Protein AF-A0A258BUE3-F1 (afdb_monomer)

Structure (mmCIF, N/CA/C/O backbone):
data_AF-A0A258BUE3-F1
#
_entry.id   AF-A0A258BUE3-F1
#
loop_
_atom_site.group_PDB
_atom_site.id
_atom_site.type_symbol
_atom_site.label_atom_id
_atom_site.label_alt_id
_atom_site.label_comp_id
_atom_site.label_asym_id
_atom_site.label_entity_id
_atom_site.label_seq_id
_atom_site.pdbx_PDB_ins_code
_atom_site.Cartn_x
_atom_site.Cartn_y
_atom_site.Cartn_z
_atom_site.occupancy
_atom_site.B_iso_or_equiv
_atom_site.auth_seq_id
_atom_site.auth_comp_id
_atom_site.auth_asym_id
_atom_site.auth_atom_id
_atom_site.pdbx_PDB_model_num
ATOM 1 N N . MET A 1 1 ? 3.509 0.695 -6.275 1.00 80.75 1 MET A N 1
ATOM 2 C CA . MET A 1 1 ? 4.838 0.348 -5.742 1.00 80.75 1 MET A CA 1
ATOM 3 C C . MET A 1 1 ? 5.543 -0.551 -6.731 1.00 80.75 1 MET A C 1
ATOM 5 O O . MET A 1 1 ? 4.837 -1.289 -7.417 1.00 80.75 1 MET A O 1
ATOM 9 N N . ASP A 1 2 ? 6.870 -0.446 -6.827 1.00 87.69 2 ASP A N 1
ATOM 10 C CA . ASP A 1 2 ? 7.706 -1.137 -7.820 1.00 87.69 2 ASP A CA 1
ATOM 11 C C . ASP A 1 2 ? 7.135 -1.019 -9.246 1.00 87.69 2 ASP A C 1
ATOM 13 O O . ASP A 1 2 ? 7.074 -1.985 -10.007 1.00 87.69 2 ASP A O 1
ATOM 17 N N . ILE A 1 3 ? 6.679 0.184 -9.616 1.00 87.69 3 ILE A N 1
ATOM 18 C CA . ILE A 1 3 ? 6.043 0.428 -10.923 1.00 87.69 3 ILE A CA 1
ATOM 19 C C . ILE A 1 3 ? 7.092 0.333 -12.034 1.00 87.69 3 ILE A C 1
ATOM 21 O O . ILE A 1 3 ? 6.846 -0.228 -13.101 1.00 87.69 3 ILE A O 1
ATOM 25 N N . ALA A 1 4 ? 8.284 0.864 -11.766 1.00 86.38 4 ALA A N 1
ATOM 26 C CA . ALA A 1 4 ? 9.448 0.745 -12.626 1.00 86.38 4 ALA A CA 1
ATOM 27 C C . ALA A 1 4 ? 10.544 -0.036 -11.891 1.00 86.38 4 ALA A C 1
ATOM 29 O O . ALA A 1 4 ? 11.157 0.483 -10.965 1.00 86.38 4 ALA A O 1
ATOM 30 N N . HIS A 1 5 ? 10.858 -1.251 -12.356 1.00 84.06 5 HIS A N 1
ATOM 31 C CA . HIS A 1 5 ? 11.845 -2.138 -11.715 1.00 84.06 5 HIS A CA 1
ATOM 32 C C . HIS A 1 5 ? 13.268 -1.545 -11.587 1.00 84.06 5 HIS A C 1
ATOM 34 O O . HIS A 1 5 ? 14.098 -2.082 -10.870 1.00 84.06 5 HIS A O 1
ATOM 40 N N . LYS A 1 6 ? 13.601 -0.466 -12.302 1.00 84.25 6 LYS A N 1
ATOM 41 C CA . LYS A 1 6 ? 14.877 0.255 -12.144 1.00 84.25 6 LYS A CA 1
ATOM 42 C C . LYS A 1 6 ? 14.695 1.773 -12.054 1.00 84.25 6 LYS A C 1
ATOM 44 O O . LYS A 1 6 ? 15.669 2.500 -12.205 1.00 84.25 6 LYS A O 1
ATOM 49 N N . GLY A 1 7 ? 13.459 2.266 -11.937 1.00 81.75 7 GLY A N 1
ATOM 50 C CA . GLY A 1 7 ? 13.161 3.706 -11.965 1.00 81.75 7 GLY A CA 1
ATOM 51 C C . GLY A 1 7 ? 13.544 4.443 -13.264 1.00 81.75 7 GLY A C 1
ATOM 52 O O . GLY A 1 7 ? 13.536 5.677 -13.313 1.00 81.75 7 GLY A O 1
ATOM 53 N N . THR A 1 8 ? 13.919 3.725 -14.328 1.00 88.81 8 THR A N 1
ATOM 54 C CA . THR A 1 8 ? 14.433 4.365 -15.550 1.00 88.81 8 THR A CA 1
ATOM 55 C C . THR A 1 8 ? 13.335 5.123 -16.291 1.00 88.81 8 THR A C 1
ATOM 57 O O . THR A 1 8 ? 12.173 4.711 -16.281 1.00 88.81 8 THR A O 1
ATOM 60 N N . LEU A 1 9 ? 13.710 6.192 -17.004 1.00 92.12 9 LEU A N 1
ATOM 61 C CA . LEU A 1 9 ? 12.781 6.946 -17.857 1.00 92.12 9 LEU A CA 1
ATOM 62 C C . LEU A 1 9 ? 12.044 6.034 -18.839 1.00 92.12 9 LEU A C 1
ATOM 64 O O . LEU A 1 9 ? 10.827 6.106 -18.930 1.00 92.12 9 LEU A O 1
ATOM 68 N N . LEU A 1 10 ? 12.758 5.106 -19.485 1.00 94.12 10 LEU A N 1
ATOM 69 C CA . LEU A 1 10 ? 12.166 4.157 -20.430 1.00 94.12 10 LEU A CA 1
ATOM 70 C C . LEU A 1 10 ? 11.022 3.340 -19.805 1.00 94.12 10 LEU A C 1
ATOM 72 O O . LEU A 1 10 ? 10.005 3.105 -20.452 1.00 94.12 10 LEU A O 1
ATOM 76 N N . GLN A 1 11 ? 11.174 2.901 -18.552 1.00 93.44 11 GLN A N 1
ATOM 77 C CA . GLN A 1 11 ? 10.143 2.123 -17.859 1.00 93.44 11 GLN A CA 1
ATOM 78 C C . GLN A 1 11 ? 8.939 2.987 -17.481 1.00 93.44 11 GLN A C 1
ATOM 80 O O . GLN A 1 11 ? 7.800 2.584 -17.710 1.00 93.44 11 GLN A O 1
ATOM 85 N N . TYR A 1 12 ? 9.183 4.184 -16.948 1.00 94.81 12 TYR A N 1
ATOM 86 C CA . TYR A 1 12 ? 8.119 5.126 -16.616 1.00 94.81 12 TYR A CA 1
ATOM 87 C C . TYR A 1 12 ? 7.336 5.573 -17.862 1.00 94.81 12 TYR A C 1
ATOM 89 O O . TYR A 1 12 ? 6.103 5.589 -17.856 1.00 94.81 12 TYR A O 1
ATOM 97 N N . GLU A 1 13 ? 8.028 5.863 -18.964 1.00 96.19 13 GLU A N 1
ATOM 98 C CA . GLU A 1 13 ? 7.419 6.183 -20.259 1.00 96.19 13 GLU A CA 1
ATOM 99 C C . GLU A 1 13 ? 6.594 5.013 -20.804 1.00 96.19 13 GLU A C 1
ATOM 101 O O . GLU A 1 13 ? 5.482 5.230 -21.282 1.00 96.19 13 GLU A O 1
ATOM 106 N N . ALA A 1 14 ? 7.082 3.775 -20.673 1.00 95.50 14 ALA A N 1
ATOM 107 C CA . ALA A 1 14 ? 6.349 2.584 -21.099 1.00 95.50 14 ALA A CA 1
ATOM 108 C C . ALA A 1 14 ? 5.066 2.341 -20.282 1.00 95.50 14 ALA A C 1
ATOM 110 O O . ALA A 1 14 ? 4.051 1.933 -20.847 1.00 95.50 14 ALA A O 1
ATOM 111 N N . ALA A 1 15 ? 5.082 2.620 -18.974 1.00 94.50 15 ALA A N 1
ATOM 112 C CA . ALA A 1 15 ? 3.906 2.487 -18.108 1.00 94.50 15 ALA A CA 1
ATOM 113 C C . ALA A 1 15 ? 2.880 3.619 -18.313 1.00 94.50 15 ALA A C 1
ATOM 115 O O . ALA A 1 15 ? 1.678 3.424 -18.123 1.00 94.50 15 ALA A O 1
ATOM 116 N N . THR A 1 16 ? 3.343 4.800 -18.731 1.00 96.44 16 THR A N 1
ATOM 117 C CA . THR A 1 16 ? 2.534 6.021 -18.850 1.00 96.44 16 THR A CA 1
ATOM 118 C C . THR A 1 16 ? 1.232 5.867 -19.643 1.00 96.44 16 THR A C 1
ATOM 120 O O . THR A 1 16 ? 0.196 6.233 -19.088 1.00 96.44 16 THR A O 1
ATOM 123 N N . PRO A 1 17 ? 1.201 5.328 -20.879 1.00 97.00 17 PRO A N 1
ATOM 124 C CA . PRO A 1 17 ? -0.051 5.233 -21.635 1.00 97.00 17 PRO A CA 1
ATOM 125 C C . PRO A 1 17 ? -1.095 4.344 -20.948 1.00 97.00 17 PRO A C 1
ATOM 127 O O . PRO A 1 17 ? -2.287 4.628 -21.031 1.00 97.00 17 PRO A O 1
ATOM 130 N N . VAL A 1 18 ? -0.658 3.295 -20.242 1.00 95.56 18 VAL A N 1
ATOM 131 C CA . VAL A 1 18 ? -1.553 2.390 -19.507 1.00 95.56 18 VAL A CA 1
ATOM 132 C C . VAL A 1 18 ? -2.138 3.097 -18.286 1.00 95.56 18 VAL A C 1
ATOM 134 O O . VAL A 1 18 ? -3.348 3.062 -18.074 1.00 95.56 18 VAL A O 1
ATOM 137 N N . LEU A 1 19 ? -1.298 3.781 -17.506 1.00 96.88 19 LEU A N 1
ATOM 138 C CA . LEU A 1 19 ? -1.723 4.450 -16.273 1.00 96.88 19 LEU A CA 1
ATOM 139 C C . LEU A 1 19 ? -2.554 5.713 -16.548 1.00 96.88 19 LEU A C 1
ATOM 141 O O . LEU A 1 19 ? -3.535 5.966 -15.852 1.00 96.88 19 LEU A O 1
ATOM 145 N N . GLN A 1 20 ? -2.246 6.465 -17.609 1.00 96.50 20 GLN A N 1
ATOM 146 C CA . GLN A 1 20 ? -3.056 7.616 -18.025 1.00 96.50 20 GLN A CA 1
ATOM 147 C C . GLN A 1 20 ? -4.454 7.212 -18.512 1.00 96.50 20 GLN A C 1
ATOM 149 O O . GLN A 1 20 ? -5.400 7.984 -18.335 1.00 96.50 20 GLN A O 1
ATOM 154 N N . ALA A 1 21 ? -4.607 6.008 -19.072 1.00 97.00 21 ALA A N 1
ATOM 155 C CA . ALA A 1 21 ? -5.891 5.497 -19.549 1.00 97.00 21 ALA A CA 1
ATOM 156 C C . ALA A 1 21 ? -6.872 5.122 -18.420 1.00 97.00 21 ALA A C 1
ATOM 158 O O . ALA A 1 21 ? -8.057 4.919 -18.689 1.00 97.00 21 ALA A O 1
ATOM 159 N N . LEU A 1 22 ? -6.415 5.036 -17.165 1.00 96.25 22 LEU A N 1
ATOM 160 C CA . LEU A 1 22 ? -7.283 4.742 -16.023 1.00 96.25 22 LEU A CA 1
ATOM 161 C C . LEU A 1 22 ? -8.318 5.856 -15.831 1.00 96.25 22 LEU A C 1
ATOM 163 O O . LEU A 1 22 ? -7.969 7.031 -15.810 1.00 96.25 22 LEU A O 1
ATOM 167 N N . MET A 1 23 ? -9.595 5.508 -15.666 1.00 95.81 23 MET A N 1
ATOM 168 C CA . MET A 1 23 ? -10.643 6.515 -15.434 1.00 95.81 23 MET A CA 1
ATOM 169 C C . MET A 1 23 ? -10.558 7.131 -14.035 1.00 95.81 23 MET A C 1
ATOM 171 O O . MET A 1 23 ? -10.849 8.310 -13.860 1.00 95.81 23 MET A O 1
ATOM 175 N N . LEU A 1 24 ? -10.168 6.324 -13.047 1.00 95.75 24 LEU A N 1
ATOM 176 C CA . LEU A 1 24 ? -9.998 6.751 -11.663 1.00 95.75 24 LEU A CA 1
ATOM 177 C C . LEU A 1 24 ? -8.563 7.239 -11.420 1.00 95.75 24 LEU A C 1
ATOM 179 O O . LEU A 1 24 ? -7.654 6.826 -12.150 1.00 95.75 24 LEU A O 1
ATOM 183 N N . PRO A 1 25 ? -8.344 8.091 -10.401 1.00 96.12 25 PRO A N 1
ATOM 184 C CA . PRO A 1 25 ? -7.000 8.430 -9.969 1.00 96.12 25 PRO A CA 1
ATOM 185 C C . PRO A 1 25 ? -6.207 7.175 -9.587 1.00 96.12 25 PRO A C 1
ATOM 187 O O . PRO A 1 25 ? -6.719 6.249 -8.956 1.00 96.12 25 PRO A O 1
ATOM 190 N N . PHE A 1 26 ? -4.938 7.164 -9.965 1.00 96.88 26 PHE A N 1
ATOM 191 C CA . PHE A 1 26 ? -3.957 6.176 -9.562 1.00 96.88 26 PHE A CA 1
ATOM 192 C C . PHE A 1 26 ? -3.129 6.752 -8.414 1.00 96.88 26 PHE A C 1
ATOM 194 O O . PHE A 1 26 ? -2.522 7.807 -8.571 1.00 96.88 26 PHE A O 1
ATOM 201 N N . TYR A 1 27 ? -3.086 6.067 -7.273 1.00 96.88 27 TYR A N 1
ATOM 202 C CA . TYR A 1 27 ? -2.384 6.523 -6.070 1.00 96.88 27 TYR A CA 1
ATOM 203 C C . TYR A 1 27 ? -1.076 5.735 -5.886 1.00 96.88 27 TYR A C 1
ATOM 205 O O . TYR A 1 27 ? -1.075 4.675 -5.251 1.00 96.88 27 TYR A O 1
ATOM 213 N N . PRO A 1 28 ? 0.047 6.178 -6.485 1.00 96.19 28 PRO A N 1
ATOM 214 C CA . PRO A 1 28 ? 1.301 5.452 -6.406 1.00 96.19 28 PRO A CA 1
ATOM 215 C C . PRO A 1 28 ? 2.028 5.724 -5.085 1.00 96.19 28 PRO A C 1
ATOM 217 O 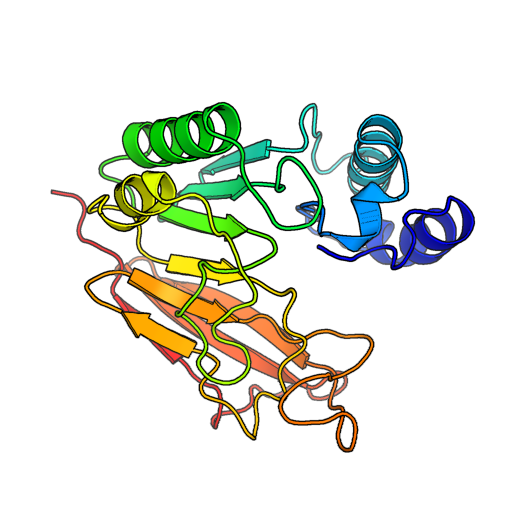O . PRO A 1 28 ? 2.078 6.851 -4.598 1.00 96.19 28 PRO A O 1
ATOM 220 N N . ILE A 1 29 ? 2.689 4.695 -4.564 1.00 95.50 29 ILE A N 1
ATOM 221 C CA . ILE A 1 29 ? 3.825 4.838 -3.647 1.00 95.50 29 ILE A CA 1
ATOM 222 C C . ILE A 1 29 ? 5.065 4.243 -4.311 1.00 95.50 29 ILE A C 1
ATOM 224 O O . ILE A 1 29 ? 4.933 3.345 -5.156 1.00 95.50 29 ILE A O 1
ATOM 228 N N . MET A 1 30 ? 6.241 4.716 -3.909 1.00 94.56 30 MET A N 1
ATOM 229 C CA . MET A 1 30 ? 7.519 4.133 -4.305 1.00 94.56 30 MET A CA 1
ATOM 230 C C . MET A 1 30 ? 7.726 2.802 -3.583 1.00 94.56 30 MET A C 1
ATOM 232 O O . MET A 1 30 ? 7.404 2.664 -2.401 1.00 94.56 30 MET A O 1
ATOM 236 N N . GLY A 1 31 ? 8.277 1.835 -4.299 1.00 92.62 31 GLY A N 1
ATOM 237 C CA . GLY A 1 31 ? 8.923 0.661 -3.746 1.00 92.62 31 GLY A CA 1
ATOM 238 C C . GLY A 1 31 ? 10.442 0.771 -3.800 1.00 92.62 31 GLY A C 1
ATOM 239 O O . GLY A 1 31 ? 11.004 1.816 -4.137 1.00 92.62 31 GLY A O 1
ATOM 240 N N . ASN A 1 32 ? 11.129 -0.303 -3.411 1.00 89.81 32 ASN A N 1
ATOM 241 C CA . ASN A 1 32 ? 12.586 -0.284 -3.289 1.00 89.81 32 ASN A CA 1
ATOM 242 C C . ASN A 1 32 ? 13.294 -0.104 -4.634 1.00 89.81 32 ASN A C 1
ATOM 244 O O . ASN A 1 32 ? 14.425 0.381 -4.655 1.00 89.81 32 ASN A O 1
ATOM 248 N N . GLU A 1 33 ? 12.666 -0.513 -5.734 1.00 86.56 33 GLU A N 1
ATOM 249 C CA . GLU A 1 33 ? 13.278 -0.461 -7.062 1.00 86.56 33 GLU A CA 1
ATOM 250 C C . GLU A 1 33 ? 13.349 0.962 -7.634 1.00 86.56 33 GLU A C 1
ATOM 252 O O . GLU A 1 33 ? 14.228 1.273 -8.447 1.00 86.56 33 GLU A O 1
ATOM 257 N N . GLU A 1 34 ? 12.467 1.852 -7.175 1.00 84.75 34 GLU A N 1
ATOM 258 C CA . GLU A 1 34 ? 12.422 3.248 -7.608 1.00 84.75 34 GLU A CA 1
ATOM 259 C C . GLU A 1 34 ? 13.495 4.134 -6.937 1.00 84.75 34 GLU A C 1
ATOM 261 O O . GLU A 1 34 ? 13.770 5.220 -7.440 1.00 84.75 34 GLU A O 1
ATOM 266 N N . PHE A 1 35 ? 14.179 3.656 -5.884 1.00 84.19 35 PHE A N 1
ATOM 267 C CA . PHE A 1 35 ? 15.311 4.354 -5.233 1.00 84.19 35 PHE A CA 1
ATOM 268 C C . PHE A 1 35 ? 16.633 4.269 -5.998 1.00 84.19 35 PHE A C 1
ATOM 270 O O . PHE A 1 35 ? 17.619 4.889 -5.602 1.00 84.19 35 PHE A O 1
ATOM 277 N N . ASN A 1 36 ? 16.675 3.518 -7.099 1.00 80.06 36 ASN A N 1
ATOM 278 C CA . ASN A 1 36 ? 17.809 3.570 -8.023 1.00 80.06 36 ASN A CA 1
ATOM 279 C C . ASN A 1 36 ? 17.899 4.929 -8.748 1.00 80.06 36 ASN A C 1
ATOM 281 O O . ASN A 1 36 ? 18.883 5.199 -9.435 1.00 80.06 36 ASN A O 1
ATOM 285 N N . GLU A 1 37 ? 16.863 5.760 -8.618 1.00 87.00 37 GLU A N 1
ATOM 286 C CA . GLU A 1 37 ? 16.687 7.051 -9.274 1.00 87.00 37 GLU A CA 1
ATOM 287 C C . GLU A 1 37 ? 16.107 8.074 -8.276 1.00 87.00 37 GLU A C 1
ATOM 289 O O . GLU A 1 37 ? 16.174 7.869 -7.064 1.00 87.00 37 GLU A O 1
ATOM 294 N N . THR A 1 38 ? 15.592 9.213 -8.757 1.00 89.56 38 THR A N 1
ATOM 295 C CA . THR A 1 38 ? 15.210 10.339 -7.890 1.00 89.56 38 THR A CA 1
ATOM 296 C C . THR A 1 38 ? 13.720 10.379 -7.541 1.00 89.56 38 THR A C 1
ATOM 298 O O . THR A 1 38 ? 12.860 9.975 -8.331 1.00 89.56 38 THR A O 1
ATOM 301 N N . GLU A 1 39 ? 13.410 10.929 -6.365 1.00 91.50 39 GLU A N 1
ATOM 302 C CA . GLU A 1 39 ? 12.038 11.183 -5.912 1.00 91.50 39 GLU A CA 1
ATOM 303 C C . GLU A 1 39 ? 11.309 12.162 -6.845 1.00 91.50 39 GLU A C 1
ATOM 305 O O . GLU A 1 39 ? 10.145 11.947 -7.181 1.00 91.50 39 GLU A O 1
ATOM 310 N N . GLU A 1 40 ? 11.999 13.192 -7.341 1.00 94.06 40 GLU A N 1
ATOM 311 C CA . GLU A 1 40 ? 11.413 14.185 -8.246 1.00 94.06 40 GLU A CA 1
ATOM 312 C C . GLU A 1 40 ? 10.904 13.536 -9.533 1.00 94.06 40 GLU A C 1
ATOM 314 O O . GLU A 1 40 ? 9.824 13.880 -10.010 1.00 94.06 40 GLU A O 1
ATOM 319 N N . ARG A 1 41 ? 11.639 12.552 -10.070 1.00 94.19 41 ARG A N 1
ATOM 320 C CA . ARG A 1 41 ? 11.202 11.806 -11.254 1.00 94.19 41 ARG A CA 1
ATOM 321 C C . ARG A 1 41 ? 9.948 10.996 -10.955 1.00 94.19 41 ARG A C 1
ATOM 323 O O . ARG A 1 41 ? 9.018 10.993 -11.757 1.00 94.19 41 ARG A O 1
ATOM 330 N N . PHE A 1 42 ? 9.918 10.302 -9.820 1.00 95.19 42 PHE A N 1
ATOM 331 C CA . PHE A 1 42 ? 8.729 9.561 -9.411 1.00 95.19 42 PHE A CA 1
ATOM 332 C C . PHE A 1 42 ? 7.507 10.488 -9.328 1.00 95.19 42 PHE A C 1
ATOM 334 O O . PHE A 1 42 ? 6.464 10.165 -9.896 1.00 95.19 42 PHE A O 1
ATOM 341 N N . LEU A 1 43 ? 7.646 11.661 -8.700 1.00 96.44 43 LEU A N 1
ATOM 342 C CA . LEU A 1 43 ? 6.560 12.636 -8.572 1.00 96.44 43 LEU A CA 1
ATOM 343 C C . LEU A 1 43 ? 6.138 13.238 -9.915 1.00 96.44 43 LEU A C 1
ATOM 345 O O . LEU A 1 43 ? 4.941 13.402 -10.153 1.00 96.44 43 LEU A O 1
ATOM 349 N N . GLU A 1 44 ? 7.079 13.520 -10.817 1.00 96.94 44 GLU A N 1
ATOM 350 C CA . GLU A 1 44 ? 6.772 13.979 -12.176 1.00 96.94 44 GLU A CA 1
ATOM 351 C C . GLU A 1 44 ? 5.850 12.983 -12.895 1.00 96.94 44 GLU A C 1
ATOM 353 O O . GLU A 1 44 ? 4.786 13.356 -13.399 1.00 96.94 44 GLU A O 1
ATOM 358 N N . PHE A 1 45 ? 6.208 11.696 -12.889 1.00 97.38 45 PHE A N 1
ATOM 359 C CA . PHE A 1 45 ? 5.399 10.663 -13.535 1.00 97.38 45 PHE A CA 1
ATOM 360 C C . PHE A 1 45 ? 4.094 10.379 -12.791 1.00 97.38 45 PHE A C 1
ATOM 362 O O . PHE A 1 45 ? 3.059 10.238 -13.442 1.00 97.38 45 PHE A O 1
ATOM 369 N N . ALA A 1 46 ? 4.099 10.371 -11.455 1.00 97.06 46 ALA A N 1
ATOM 370 C CA . ALA A 1 46 ? 2.888 10.218 -10.650 1.00 97.06 46 ALA A CA 1
ATOM 371 C C . ALA A 1 46 ? 1.834 11.281 -11.001 1.00 97.06 46 ALA A C 1
ATOM 373 O O . ALA A 1 46 ? 0.666 10.944 -11.213 1.00 97.06 46 ALA A O 1
ATOM 374 N N . ASN A 1 47 ? 2.253 12.542 -11.136 1.00 98.12 47 ASN A N 1
ATOM 375 C CA . ASN A 1 47 ? 1.385 13.638 -11.566 1.00 98.12 47 ASN A CA 1
ATOM 376 C C . ASN A 1 47 ? 0.969 13.504 -13.034 1.00 98.12 47 ASN A C 1
ATOM 378 O O . ASN A 1 47 ? -0.199 13.700 -13.362 1.00 98.12 47 ASN A O 1
ATOM 382 N N . ARG A 1 48 ? 1.884 13.100 -13.922 1.00 97.81 48 ARG A N 1
ATOM 383 C CA . ARG A 1 48 ? 1.577 12.885 -15.344 1.00 97.81 48 ARG A CA 1
ATOM 384 C C . ARG A 1 48 ? 0.517 11.802 -15.563 1.00 97.81 48 ARG A C 1
ATOM 386 O O . ARG A 1 48 ? -0.361 11.963 -16.410 1.00 97.81 48 ARG A O 1
ATOM 393 N N . TRP A 1 49 ? 0.569 10.700 -14.819 1.00 97.75 49 TRP A N 1
ATOM 394 C CA . TRP A 1 49 ? -0.436 9.629 -14.893 1.00 97.75 49 TRP A CA 1
ATOM 395 C C . TRP A 1 49 ? -1.822 10.075 -14.424 1.00 97.75 49 TRP A C 1
ATOM 397 O O . TRP A 1 49 ? -2.844 9.555 -14.881 1.00 97.75 49 TRP A O 1
ATOM 407 N N . ASN A 1 50 ? -1.840 11.065 -13.537 1.00 98.12 50 ASN A N 1
ATOM 408 C CA . ASN A 1 50 ? -3.026 11.578 -12.871 1.00 98.12 50 ASN A CA 1
ATOM 409 C C . ASN A 1 50 ? -3.474 12.947 -13.376 1.00 98.12 50 ASN A C 1
ATOM 411 O O . ASN A 1 50 ? -4.280 13.598 -12.713 1.00 98.12 50 ASN A O 1
ATOM 415 N N . GLU A 1 51 ? -3.006 13.378 -14.548 1.00 97.31 51 GLU A N 1
ATOM 416 C CA . GLU A 1 51 ? -3.377 14.667 -15.123 1.00 97.31 51 GLU A CA 1
ATOM 417 C C . GLU A 1 51 ? -4.909 14.837 -15.163 1.00 97.31 51 GLU A C 1
ATOM 419 O O . GLU A 1 51 ? -5.636 14.013 -15.723 1.00 97.31 51 GLU A O 1
ATOM 424 N N . GLY A 1 52 ? -5.401 15.892 -14.505 1.00 95.81 52 GLY A N 1
ATOM 425 C CA . GLY A 1 52 ? -6.833 16.188 -14.371 1.00 95.81 52 GLY A CA 1
ATOM 426 C C . GLY A 1 52 ? -7.608 15.324 -13.362 1.00 95.81 52 GLY A C 1
ATOM 427 O O . GLY A 1 52 ? -8.821 15.493 -13.257 1.0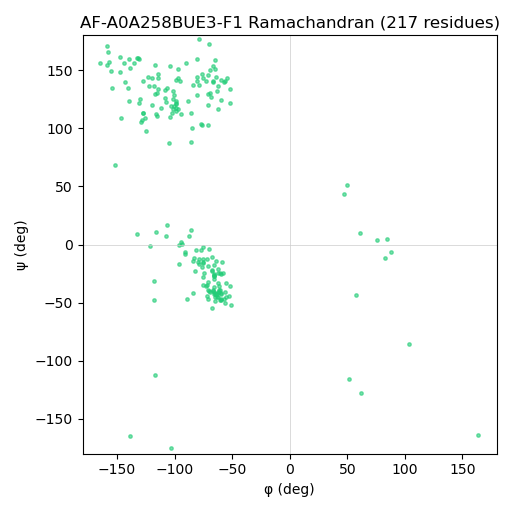0 95.81 52 GLY A O 1
ATOM 428 N N . LYS A 1 53 ? -6.943 14.422 -12.627 1.00 96.31 53 LYS A N 1
ATOM 429 C CA . LYS A 1 53 ? -7.554 13.473 -11.672 1.00 96.31 53 LYS A CA 1
ATOM 430 C C . LYS A 1 53 ? -7.065 13.683 -10.237 1.00 96.31 53 LYS A C 1
ATOM 432 O O . LYS A 1 53 ? -7.883 13.731 -9.324 1.00 96.31 53 LYS A O 1
ATOM 437 N N . ALA A 1 54 ? -5.752 13.798 -10.040 1.00 96.50 54 ALA A N 1
ATOM 438 C CA . ALA A 1 54 ? -5.116 14.012 -8.738 1.00 96.50 54 ALA A CA 1
ATOM 439 C C . ALA A 1 54 ? -3.730 14.658 -8.899 1.00 96.50 54 ALA A C 1
ATOM 441 O O . ALA A 1 54 ? -3.096 14.518 -9.944 1.00 96.50 54 ALA A O 1
ATOM 442 N N . THR A 1 55 ? -3.258 15.321 -7.843 1.00 97.12 55 THR A N 1
ATOM 443 C CA . THR A 1 55 ? -1.930 15.948 -7.780 1.00 97.12 55 THR A CA 1
ATOM 444 C C . THR A 1 55 ? -1.195 15.463 -6.535 1.00 97.12 55 THR A C 1
ATOM 446 O O . THR A 1 55 ? -1.804 15.319 -5.474 1.00 97.12 55 THR A O 1
ATOM 449 N N . PHE A 1 56 ? 0.108 15.221 -6.666 1.00 97.25 56 PHE A N 1
ATOM 450 C CA . PHE A 1 56 ? 0.980 14.719 -5.610 1.00 97.25 56 PHE A CA 1
ATOM 451 C C . PHE A 1 56 ? 2.206 15.618 -5.461 1.00 97.25 56 PHE A C 1
ATOM 453 O O . PHE A 1 56 ? 3.075 15.635 -6.331 1.00 97.25 56 PHE A O 1
ATOM 460 N N . ASP A 1 57 ? 2.304 16.303 -4.326 1.00 96.00 57 ASP A N 1
ATOM 461 C CA . ASP A 1 57 ? 3.447 17.170 -4.000 1.00 96.00 57 ASP A CA 1
ATOM 462 C C . ASP A 1 57 ? 4.503 16.457 -3.132 1.00 96.00 57 ASP A C 1
ATOM 464 O O . ASP A 1 57 ? 5.512 17.043 -2.752 1.00 96.00 57 ASP A O 1
ATOM 468 N N . SER A 1 58 ? 4.257 15.193 -2.778 1.00 96.44 58 SER A N 1
ATOM 469 C CA . SER A 1 58 ? 5.084 14.394 -1.870 1.00 96.44 58 SER A CA 1
ATOM 470 C C . SER A 1 58 ? 4.904 12.903 -2.152 1.00 96.44 58 SER A C 1
ATOM 472 O O . SER A 1 58 ? 3.809 12.462 -2.511 1.00 96.44 58 SER A O 1
ATOM 474 N N . ARG A 1 59 ? 5.950 12.094 -1.920 1.00 94.75 59 ARG A N 1
ATOM 475 C CA . ARG A 1 59 ? 5.875 10.616 -1.973 1.00 94.75 59 ARG A CA 1
ATOM 476 C C . ARG A 1 59 ? 5.077 9.998 -0.816 1.00 94.75 59 ARG A C 1
ATOM 478 O O . ARG A 1 59 ? 4.915 8.776 -0.748 1.00 94.75 59 ARG A O 1
ATOM 485 N N . ARG A 1 60 ? 4.623 10.839 0.112 1.00 97.81 60 ARG A N 1
ATOM 486 C CA . ARG A 1 60 ? 3.823 10.506 1.291 1.00 97.81 60 ARG A CA 1
ATOM 487 C C . ARG A 1 60 ? 2.615 11.419 1.370 1.00 97.81 60 ARG A C 1
ATOM 489 O O . ARG A 1 60 ? 2.776 12.639 1.355 1.00 97.81 60 ARG A O 1
ATOM 496 N N . TYR A 1 61 ? 1.425 10.842 1.454 1.00 98.38 61 TYR A N 1
ATOM 497 C CA . TYR A 1 61 ? 0.180 11.604 1.444 1.00 98.38 61 TYR A CA 1
ATOM 498 C C . TYR A 1 61 ? -0.970 10.812 2.070 1.00 98.38 61 TYR A C 1
ATOM 500 O O . TYR A 1 61 ? -0.883 9.603 2.286 1.00 98.38 61 TYR A O 1
ATOM 508 N N . VAL A 1 62 ? -2.057 11.518 2.370 1.00 98.38 62 VAL A N 1
ATOM 509 C CA . VAL A 1 62 ? -3.250 10.977 3.027 1.00 98.38 62 VAL A CA 1
ATOM 510 C C . VAL A 1 62 ? -4.474 11.229 2.149 1.00 98.38 62 VAL A C 1
ATOM 512 O O . VAL A 1 62 ? -4.559 12.261 1.483 1.00 98.38 62 VAL A O 1
ATOM 515 N N . GLN A 1 63 ? -5.413 10.286 2.131 1.00 97.25 63 GLN A N 1
ATOM 516 C CA . GLN A 1 63 ? -6.715 10.425 1.479 1.00 97.25 63 GLN A CA 1
ATOM 517 C C . GLN A 1 63 ? -7.820 10.003 2.449 1.00 97.25 63 GLN A C 1
ATOM 519 O O . GLN A 1 63 ? -7.833 8.865 2.912 1.00 97.25 63 GLN A O 1
ATOM 524 N N . ASP A 1 64 ? -8.759 10.901 2.735 1.00 95.56 64 ASP A N 1
ATOM 525 C CA . ASP A 1 64 ? -9.979 10.561 3.470 1.00 95.56 64 ASP A CA 1
ATOM 526 C C . ASP A 1 64 ? -11.022 10.037 2.478 1.00 95.56 64 ASP A C 1
ATOM 528 O O . ASP A 1 64 ? -11.482 10.779 1.609 1.00 95.56 64 ASP A O 1
ATOM 532 N N . GLN A 1 65 ? -11.361 8.752 2.579 1.00 91.94 65 GLN A N 1
ATOM 533 C CA . GLN A 1 65 ? -12.321 8.096 1.686 1.00 91.94 65 GLN A CA 1
ATOM 534 C C . GLN A 1 65 ? -13.742 8.081 2.266 1.00 91.94 65 GLN A C 1
ATOM 536 O O . GLN A 1 65 ? -14.645 7.523 1.646 1.00 91.94 65 GLN A O 1
ATOM 541 N N . GLY A 1 66 ? -13.962 8.673 3.447 1.00 89.50 66 GLY A N 1
ATOM 542 C CA . GLY A 1 66 ? -15.222 8.604 4.184 1.00 89.50 66 GLY A CA 1
ATOM 543 C C . GLY A 1 66 ? -15.134 7.625 5.358 1.00 89.50 66 GLY A C 1
ATOM 544 O O . GLY A 1 66 ? -14.853 8.081 6.472 1.00 89.50 66 GLY A O 1
ATOM 545 N N . PRO A 1 67 ? -15.364 6.310 5.147 1.00 91.50 67 PRO A N 1
ATOM 546 C CA . PRO A 1 67 ? -15.350 5.313 6.219 1.00 91.50 67 PRO A CA 1
ATOM 547 C C . PRO A 1 67 ? -13.935 4.942 6.682 1.00 91.50 67 PRO A C 1
ATOM 549 O O . PRO A 1 67 ? -13.770 4.421 7.780 1.00 91.50 67 PRO A O 1
ATOM 552 N N . VAL A 1 68 ? -12.914 5.219 5.865 1.00 95.75 68 VAL A N 1
ATOM 553 C CA . VAL A 1 68 ? -11.505 4.959 6.181 1.00 95.75 68 VAL A CA 1
ATOM 554 C C . VAL A 1 68 ? -10.627 6.117 5.730 1.00 95.75 68 VAL A C 1
ATOM 556 O O . VAL A 1 68 ? -10.916 6.792 4.738 1.00 95.75 68 VAL A O 1
ATOM 559 N N . VAL A 1 69 ? -9.510 6.300 6.423 1.00 97.81 69 VAL A N 1
ATOM 560 C CA . VAL A 1 69 ? -8.406 7.149 5.978 1.00 97.81 69 VAL A CA 1
ATOM 561 C C . VAL A 1 69 ? -7.309 6.261 5.401 1.00 97.81 69 VAL A C 1
ATOM 563 O O . VAL A 1 69 ? -6.863 5.305 6.029 1.00 97.81 69 VAL A O 1
ATOM 566 N N . MET A 1 70 ? -6.859 6.570 4.191 1.00 98.50 70 MET A N 1
ATOM 567 C CA . MET A 1 70 ? -5.745 5.882 3.548 1.00 98.50 70 MET A CA 1
ATOM 568 C C . MET A 1 70 ? -4.469 6.700 3.726 1.00 98.50 70 MET A C 1
ATOM 570 O O . MET A 1 70 ? -4.397 7.844 3.273 1.00 98.50 70 MET A O 1
ATOM 574 N N . VAL A 1 71 ? -3.458 6.110 4.359 1.00 98.81 71 VAL A N 1
ATOM 575 C CA . VAL A 1 71 ? -2.126 6.704 4.524 1.00 98.81 71 VAL A CA 1
ATOM 576 C C . VAL A 1 71 ? -1.178 6.019 3.548 1.00 98.81 71 VAL A C 1
ATOM 578 O O . VAL A 1 71 ? -0.844 4.848 3.712 1.00 98.81 71 VAL A O 1
ATOM 581 N N . TYR A 1 72 ? -0.745 6.747 2.524 1.00 98.62 72 TYR A N 1
ATOM 582 C CA . TYR A 1 72 ? 0.187 6.271 1.508 1.00 98.62 72 TYR A CA 1
ATOM 583 C C . TYR A 1 72 ? 1.600 6.680 1.902 1.00 98.62 72 TYR A C 1
ATOM 585 O O . TYR A 1 72 ? 1.931 7.867 1.918 1.00 98.62 72 TYR A O 1
ATOM 593 N N . ALA A 1 73 ? 2.434 5.701 2.236 1.00 98.19 73 ALA A N 1
ATOM 594 C CA . ALA A 1 73 ? 3.745 5.931 2.815 1.00 98.19 73 ALA A CA 1
ATOM 595 C C . ALA A 1 73 ? 4.838 5.248 1.986 1.00 98.19 73 ALA A C 1
ATOM 597 O O . ALA A 1 73 ? 5.131 4.064 2.151 1.00 98.19 73 ALA A O 1
ATOM 598 N N . SER A 1 74 ? 5.487 6.017 1.108 1.00 97.31 74 SER A N 1
ATOM 599 C CA . SER A 1 74 ? 6.736 5.564 0.488 1.00 97.31 74 SER A CA 1
ATOM 600 C C . SER A 1 74 ? 7.854 5.459 1.549 1.00 97.31 74 SER A C 1
ATOM 602 O O . SER A 1 74 ? 7.953 6.348 2.412 1.00 97.31 74 SER A O 1
ATOM 604 N N . PRO A 1 75 ? 8.710 4.419 1.499 1.00 96.12 75 PRO A N 1
ATOM 605 C CA . PRO A 1 75 ? 9.864 4.266 2.396 1.00 96.12 75 PRO A CA 1
ATOM 606 C C . PRO A 1 75 ? 10.895 5.377 2.154 1.00 96.12 75 PRO A C 1
ATOM 608 O O . PRO A 1 75 ? 10.869 5.994 1.099 1.00 96.12 75 PRO A O 1
ATOM 611 N N . ASP A 1 76 ? 11.777 5.680 3.110 1.00 95.25 76 ASP A N 1
ATOM 612 C CA . ASP A 1 76 ? 12.833 6.708 2.972 1.00 95.25 76 ASP A CA 1
ATOM 613 C C . ASP A 1 76 ? 14.001 6.269 2.101 1.00 95.25 76 ASP A C 1
ATOM 615 O O . ASP A 1 76 ? 14.604 7.087 1.411 1.00 95.25 76 ASP A O 1
ATOM 619 N N . PHE A 1 77 ? 14.335 4.985 2.157 1.00 90.50 77 PHE A N 1
ATOM 620 C CA . PHE A 1 77 ? 15.401 4.393 1.368 1.00 90.50 77 PHE A CA 1
ATOM 621 C C . PHE A 1 77 ? 15.115 2.908 1.189 1.00 90.50 77 PHE A C 1
ATOM 623 O O . PHE A 1 77 ? 14.794 2.210 2.152 1.00 90.50 77 PHE A O 1
ATOM 630 N N . SER A 1 78 ? 15.262 2.393 -0.034 1.00 89.75 78 SER A N 1
ATOM 631 C CA . SER A 1 78 ? 14.945 0.992 -0.335 1.00 89.75 78 SER A CA 1
ATOM 632 C C . SER A 1 78 ? 13.531 0.640 0.165 1.00 89.75 78 SER A C 1
ATOM 634 O O . SER A 1 78 ? 12.560 1.212 -0.312 1.00 89.75 78 SER A O 1
ATOM 636 N N . ARG A 1 79 ? 13.397 -0.269 1.136 1.00 90.88 79 ARG A N 1
ATOM 637 C CA . ARG A 1 79 ? 12.130 -0.653 1.786 1.00 90.88 79 ARG A CA 1
ATOM 638 C C . ARG A 1 79 ? 11.980 -0.138 3.225 1.00 90.88 79 ARG A C 1
ATOM 640 O O . ARG A 1 79 ? 11.057 -0.548 3.918 1.00 90.88 79 ARG A O 1
ATOM 647 N N . GLN A 1 80 ? 12.899 0.708 3.684 1.00 94.75 80 GLN A N 1
ATOM 648 C CA . GLN A 1 80 ? 13.033 1.109 5.084 1.00 94.75 80 GLN A CA 1
ATOM 649 C C . GLN A 1 80 ? 12.493 2.511 5.358 1.00 94.75 80 GLN A C 1
ATOM 651 O O . GLN A 1 80 ? 12.515 3.388 4.496 1.00 94.75 80 GLN A O 1
ATOM 656 N N . PHE A 1 81 ? 12.073 2.730 6.602 1.00 97.38 81 PHE A N 1
ATOM 657 C CA . PHE A 1 81 ? 11.746 4.047 7.140 1.00 97.38 81 PHE A CA 1
ATOM 658 C C . PHE A 1 81 ? 12.818 4.469 8.141 1.00 97.38 81 PHE A C 1
ATOM 660 O O . PHE A 1 81 ? 13.192 3.691 9.023 1.00 97.38 81 PHE A O 1
ATOM 667 N N . ASN A 1 82 ? 13.301 5.702 8.022 1.00 97.62 82 ASN A N 1
ATOM 668 C CA . ASN A 1 82 ? 14.074 6.315 9.100 1.00 97.62 82 ASN A CA 1
ATOM 669 C C . ASN A 1 82 ? 13.117 6.824 10.196 1.00 97.62 82 ASN A C 1
ATOM 671 O O . ASN A 1 82 ? 11.896 6.741 10.055 1.00 97.62 82 ASN A O 1
ATOM 675 N N . ASP A 1 83 ? 13.663 7.355 11.288 1.00 98.06 83 ASP A N 1
ATOM 676 C CA . ASP A 1 83 ? 12.848 7.805 12.424 1.00 98.06 83 ASP A CA 1
ATOM 677 C C . ASP A 1 83 ? 11.874 8.927 12.044 1.00 98.06 83 ASP A C 1
ATOM 679 O O . ASP A 1 83 ? 10.738 8.937 12.509 1.00 98.06 83 ASP A O 1
ATOM 683 N N . GLU A 1 84 ? 12.273 9.834 11.148 1.00 98.06 84 GLU A N 1
ATOM 684 C CA . GLU A 1 84 ? 11.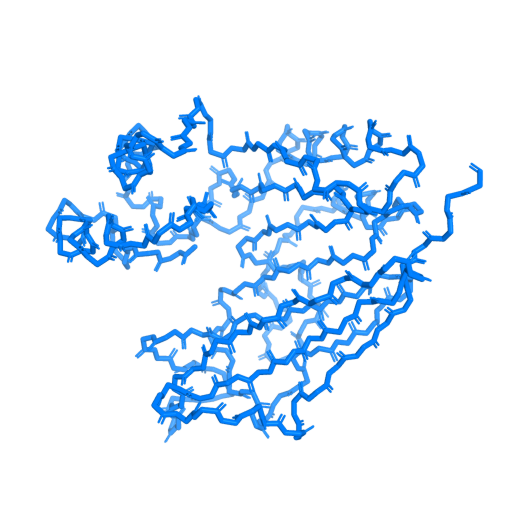401 10.902 10.645 1.00 98.06 84 GLU A CA 1
ATOM 685 C C . GLU A 1 84 ? 10.237 10.341 9.819 1.00 98.06 84 GLU A C 1
ATOM 687 O O . GLU A 1 84 ? 9.096 10.776 9.966 1.00 98.06 84 GLU A O 1
ATOM 692 N N . GLY A 1 85 ? 10.499 9.338 8.980 1.00 98.12 85 GLY A N 1
ATOM 693 C CA . GLY A 1 85 ? 9.479 8.655 8.198 1.00 98.12 85 GLY A CA 1
ATOM 694 C C . GLY A 1 85 ? 8.498 7.884 9.070 1.00 98.12 85 GLY A C 1
ATOM 695 O O . GLY A 1 85 ? 7.292 7.968 8.839 1.00 98.12 85 GLY A O 1
ATOM 696 N N . VAL A 1 86 ? 8.986 7.182 10.097 1.00 98.69 86 VAL A N 1
ATOM 697 C CA . VAL A 1 86 ? 8.116 6.521 11.082 1.00 98.69 86 VAL A CA 1
ATOM 698 C C . VAL A 1 86 ? 7.291 7.548 11.853 1.00 98.69 86 VAL A C 1
ATOM 700 O O . VAL A 1 86 ? 6.082 7.367 11.993 1.00 98.69 86 VAL A O 1
ATOM 703 N N . ALA A 1 87 ? 7.910 8.642 12.304 1.00 98.75 87 ALA A N 1
ATOM 704 C CA . ALA A 1 87 ? 7.219 9.712 13.016 1.00 98.75 87 ALA A CA 1
ATOM 705 C C . ALA A 1 87 ? 6.112 10.341 12.160 1.00 98.75 87 ALA A C 1
ATOM 707 O O . ALA A 1 87 ? 5.007 10.544 12.661 1.00 98.75 87 ALA A O 1
ATOM 708 N N . TRP A 1 88 ? 6.366 10.566 10.867 1.00 98.75 88 TRP A N 1
ATOM 709 C CA . TRP A 1 88 ? 5.354 11.062 9.935 1.00 98.75 88 TRP A CA 1
ATOM 710 C C . TRP A 1 88 ? 4.171 10.095 9.821 1.00 98.75 88 TRP A C 1
ATOM 712 O O . TRP A 1 88 ? 3.023 10.517 9.949 1.00 98.75 88 TRP A O 1
ATOM 722 N N . VAL A 1 89 ? 4.427 8.793 9.630 1.00 98.81 89 VAL A N 1
ATOM 723 C CA . VAL A 1 89 ? 3.354 7.784 9.555 1.00 98.81 89 VAL A CA 1
ATOM 724 C C . VAL A 1 89 ? 2.546 7.768 10.853 1.00 98.81 89 VAL A C 1
ATOM 726 O O . VAL A 1 89 ? 1.318 7.808 10.813 1.00 98.81 89 VAL A O 1
ATOM 729 N N . LEU A 1 90 ? 3.225 7.759 12.002 1.00 98.81 90 LEU A N 1
ATOM 730 C CA . LEU A 1 90 ? 2.591 7.766 13.318 1.00 98.81 90 LEU A CA 1
ATOM 731 C C . LEU A 1 90 ? 1.715 9.008 13.527 1.00 98.81 90 LEU A C 1
ATOM 733 O O . LEU A 1 90 ? 0.609 8.893 14.054 1.00 98.81 90 LEU A O 1
ATOM 737 N N . GLU A 1 91 ? 2.193 10.181 13.112 1.00 98.81 91 GLU A N 1
ATOM 738 C CA . GLU A 1 91 ? 1.437 11.432 13.163 1.00 98.81 91 GLU A CA 1
ATOM 739 C C . GLU A 1 91 ? 0.156 11.338 12.330 1.00 98.81 91 GLU A C 1
ATOM 741 O O . GLU A 1 91 ? -0.915 11.657 12.843 1.00 98.81 91 GLU A O 1
ATOM 746 N N . GLN A 1 92 ? 0.235 10.844 11.089 1.00 98.81 92 GLN A N 1
ATOM 747 C CA . GLN A 1 92 ? -0.943 10.733 10.221 1.00 98.81 92 GLN A CA 1
ATOM 748 C C . GLN A 1 92 ? -1.962 9.716 10.746 1.00 98.81 92 GLN A C 1
ATOM 750 O O . GLN A 1 92 ? -3.164 9.983 10.721 1.00 98.81 92 GLN A O 1
ATOM 755 N N . VAL A 1 93 ? -1.501 8.575 11.269 1.00 98.69 93 VAL A N 1
ATOM 756 C CA . VAL A 1 93 ? -2.389 7.571 11.878 1.00 98.69 93 VAL A CA 1
ATOM 757 C C . VAL A 1 93 ? -3.102 8.160 13.099 1.00 98.69 93 VAL A C 1
ATOM 759 O O . VAL A 1 93 ? -4.320 8.031 13.215 1.00 98.69 93 VAL A O 1
ATOM 762 N N . LYS A 1 94 ? -2.378 8.875 13.971 1.00 98.44 94 LYS A N 1
ATOM 763 C CA . LYS A 1 94 ? -2.961 9.548 15.144 1.00 98.44 94 LYS A CA 1
ATOM 764 C C . LYS A 1 94 ? -3.932 10.660 14.759 1.00 98.44 94 LYS A C 1
ATOM 766 O O . LYS A 1 94 ? -4.990 10.774 15.366 1.00 98.44 94 LYS A O 1
ATOM 771 N N . ALA A 1 95 ? -3.590 11.467 13.758 1.00 98.31 95 ALA A N 1
ATOM 772 C CA . ALA A 1 95 ? -4.428 12.569 13.293 1.00 98.31 95 ALA A CA 1
ATOM 773 C C . ALA A 1 95 ? -5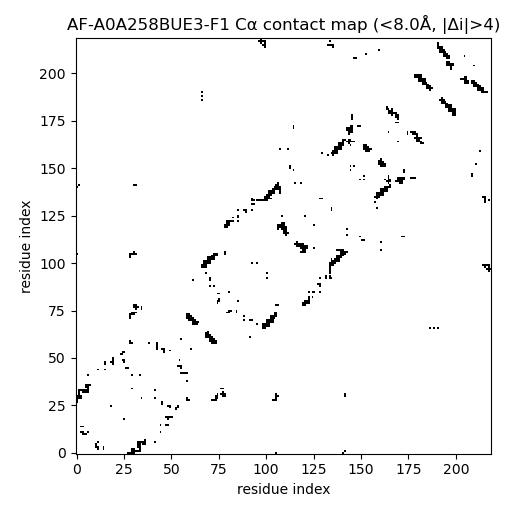.749 12.089 12.670 1.00 98.31 95 ALA A C 1
ATOM 775 O O . ALA A 1 95 ? -6.741 12.812 12.715 1.00 98.31 95 ALA A O 1
ATOM 776 N N . ALA A 1 96 ? -5.772 10.875 12.114 1.00 97.75 96 ALA A N 1
ATOM 777 C CA . ALA A 1 96 ? -6.978 10.265 11.564 1.00 97.75 96 ALA A CA 1
ATOM 778 C C . ALA A 1 96 ? -7.954 9.754 12.637 1.00 97.75 96 ALA A C 1
ATOM 780 O O . ALA A 1 96 ? -9.116 9.500 12.319 1.00 97.75 96 ALA A O 1
ATOM 781 N N . ALA A 1 97 ? -7.522 9.598 13.893 1.00 95.88 97 ALA A N 1
ATOM 782 C CA . ALA A 1 97 ? -8.374 9.070 14.951 1.00 95.88 97 ALA A CA 1
ATOM 783 C C . ALA A 1 97 ? -9.630 9.949 15.171 1.00 95.88 97 ALA A C 1
ATOM 785 O O . ALA A 1 97 ? -9.545 11.178 15.113 1.00 95.88 97 ALA A O 1
ATOM 786 N N . PRO A 1 98 ? -10.805 9.344 15.434 1.00 95.25 98 PRO A N 1
ATOM 787 C CA . PRO A 1 98 ? -11.026 7.913 15.667 1.00 95.25 98 PRO A CA 1
ATOM 788 C C . PRO A 1 98 ? -11.268 7.088 14.387 1.00 95.25 98 PRO A C 1
ATOM 790 O O . PRO A 1 98 ? -11.611 5.914 14.483 1.00 95.25 98 PRO A O 1
ATOM 793 N N . LYS A 1 99 ? -11.115 7.658 13.182 1.00 96.06 99 LYS A N 1
ATOM 794 C CA . LYS A 1 99 ? -11.390 6.923 11.939 1.00 96.06 99 LYS A CA 1
ATOM 795 C C . LYS A 1 99 ? -10.391 5.777 11.722 1.00 96.06 99 LYS A C 1
ATOM 797 O O . LYS A 1 99 ? -9.187 5.988 11.922 1.00 96.06 99 LYS A O 1
ATOM 802 N N . PRO A 1 100 ? -10.859 4.614 11.229 1.00 97.62 100 PRO A N 1
ATOM 803 C CA . PRO A 1 100 ? -9.999 3.525 10.786 1.00 97.62 100 PRO A CA 1
ATOM 804 C C . PRO A 1 100 ? -8.998 3.959 9.717 1.00 97.62 100 PRO A C 1
ATOM 806 O O . PRO A 1 100 ? -9.336 4.705 8.794 1.00 97.62 100 PRO A O 1
ATOM 809 N N . VAL A 1 101 ? -7.779 3.436 9.813 1.00 98.62 101 VAL A N 1
ATOM 810 C CA . VAL A 1 101 ? -6.685 3.707 8.883 1.00 98.62 101 VAL A CA 1
ATOM 811 C C . VAL A 1 101 ? -6.283 2.448 8.131 1.00 98.62 101 VAL A C 1
ATOM 813 O O . VAL A 1 101 ? -5.997 1.410 8.731 1.00 98.62 101 VAL A O 1
ATOM 816 N N . PHE A 1 102 ? -6.186 2.578 6.809 1.00 98.75 102 PHE A N 1
ATOM 817 C CA . PHE A 1 102 ? -5.425 1.668 5.960 1.00 98.75 102 PHE A CA 1
ATOM 818 C C . PHE A 1 102 ? -4.070 2.298 5.659 1.00 98.75 102 PHE A C 1
ATOM 820 O O . PHE A 1 102 ? -3.992 3.364 5.046 1.00 98.75 102 PHE A O 1
ATOM 827 N N . LEU A 1 103 ? -3.001 1.641 6.096 1.00 98.81 103 LEU A N 1
ATOM 828 C CA . LEU A 1 103 ? -1.627 2.055 5.850 1.00 98.81 103 LEU A CA 1
ATOM 829 C C . LEU A 1 103 ? -1.068 1.298 4.646 1.00 98.81 103 LEU A C 1
ATOM 831 O O . LEU A 1 103 ? -0.929 0.078 4.677 1.00 98.81 103 LEU A O 1
ATOM 835 N N . ILE A 1 104 ? -0.728 2.029 3.590 1.00 98.75 104 ILE A N 1
ATOM 836 C CA . ILE A 1 104 ? -0.176 1.500 2.346 1.00 98.75 104 ILE A CA 1
ATOM 837 C C . ILE A 1 104 ? 1.326 1.768 2.348 1.00 98.75 104 ILE A C 1
ATOM 839 O O . ILE A 1 104 ? 1.762 2.918 2.271 1.00 98.75 104 ILE A O 1
ATOM 843 N N . VAL A 1 105 ? 2.110 0.697 2.423 1.00 98.19 105 VAL A N 1
ATOM 844 C CA . VAL A 1 105 ? 3.580 0.714 2.468 1.00 98.19 105 VAL A CA 1
ATOM 845 C C . VAL A 1 105 ? 4.138 -0.270 1.449 1.00 98.19 105 VAL A C 1
ATOM 847 O O . VAL A 1 105 ? 3.439 -1.174 1.007 1.00 98.19 105 VAL A O 1
ATOM 850 N N . HIS A 1 106 ? 5.401 -0.114 1.049 1.00 97.19 106 HIS A N 1
ATOM 851 C CA . HIS A 1 106 ? 5.999 -1.052 0.094 1.00 97.19 106 HIS A CA 1
ATOM 852 C C . HIS A 1 106 ? 6.179 -2.452 0.689 1.00 97.19 106 HIS A C 1
ATOM 854 O O . HIS A 1 106 ? 5.672 -3.433 0.153 1.00 97.19 106 HIS 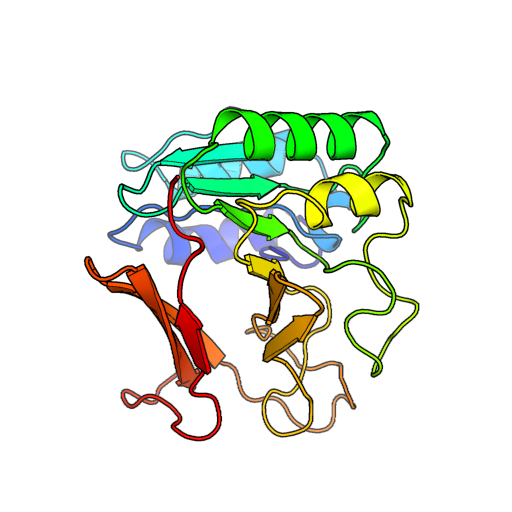A O 1
ATOM 860 N N . GLY A 1 107 ? 6.870 -2.536 1.826 1.00 95.75 107 GLY A N 1
ATOM 861 C CA . GLY A 1 107 ? 7.064 -3.770 2.584 1.00 95.75 107 GLY A CA 1
ATOM 862 C C . GLY A 1 107 ? 6.375 -3.695 3.943 1.00 95.75 107 GLY A C 1
ATOM 863 O O . GLY A 1 107 ? 6.321 -2.627 4.549 1.00 95.75 107 GLY A O 1
ATOM 864 N N . ALA A 1 108 ? 5.867 -4.829 4.428 1.00 96.62 108 ALA A N 1
ATOM 865 C CA . ALA A 1 108 ? 5.463 -4.972 5.826 1.00 96.62 108 ALA A CA 1
ATOM 866 C C . ALA A 1 108 ? 6.696 -4.995 6.751 1.00 96.62 108 ALA A C 1
ATOM 868 O O . ALA A 1 108 ? 7.835 -5.037 6.285 1.00 96.62 108 ALA A O 1
ATOM 869 N N . GLN A 1 109 ? 6.488 -4.961 8.065 1.00 96.25 109 GLN A N 1
ATOM 870 C CA . GLN A 1 109 ? 7.560 -5.074 9.055 1.00 96.25 109 GLN A CA 1
ATOM 871 C C . GLN A 1 109 ? 8.193 -6.465 9.006 1.00 96.25 109 GLN A C 1
ATOM 873 O O . GLN A 1 109 ? 7.557 -7.454 8.626 1.00 96.25 109 GLN A O 1
ATOM 878 N N . VAL A 1 110 ? 9.456 -6.540 9.421 1.00 96.31 110 VAL A N 1
ATOM 879 C CA . VAL A 1 110 ? 10.133 -7.827 9.607 1.00 96.31 110 VAL A CA 1
ATOM 880 C C . VAL A 1 110 ? 9.327 -8.740 10.540 1.00 96.31 110 VAL A C 1
ATOM 882 O O . VAL A 1 110 ? 8.690 -8.291 11.492 1.00 96.31 110 VAL A O 1
ATOM 885 N N . GLY A 1 111 ? 9.333 -10.038 10.248 1.00 95.38 111 GLY A N 1
ATOM 886 C CA . GLY A 1 111 ? 8.619 -11.061 11.014 1.00 95.38 111 GLY A CA 1
ATOM 887 C C . GLY A 1 111 ? 7.132 -11.236 10.685 1.00 95.38 111 GLY A C 1
ATOM 888 O O . GLY A 1 111 ? 6.564 -12.244 11.100 1.00 95.38 111 GLY A O 1
ATOM 889 N N . VAL A 1 112 ? 6.501 -10.338 9.915 1.00 96.81 112 VAL A N 1
ATOM 890 C CA . VAL A 1 112 ? 5.081 -10.484 9.519 1.00 96.81 112 VAL A CA 1
ATOM 891 C C . VAL A 1 112 ? 4.865 -11.714 8.632 1.00 96.81 112 VAL A C 1
ATOM 893 O O . VAL A 1 112 ? 3.902 -12.464 8.812 1.00 96.81 112 VAL A O 1
ATOM 896 N N . TYR A 1 113 ? 5.772 -11.934 7.678 1.00 96.62 113 TYR A N 1
ATOM 897 C CA . TYR A 1 113 ? 5.690 -13.036 6.725 1.00 96.62 113 TYR A CA 1
ATOM 898 C C . TYR A 1 113 ? 6.860 -14.009 6.923 1.00 96.62 113 TYR A C 1
ATOM 900 O O . TYR A 1 113 ? 8.007 -13.648 6.641 1.00 96.62 113 TYR A O 1
ATOM 908 N N . PRO A 1 114 ? 6.610 -15.233 7.426 1.00 93.56 114 PRO A N 1
ATOM 909 C CA . PRO A 1 114 ? 7.669 -16.168 7.802 1.00 93.56 114 PRO A CA 1
ATOM 910 C C . PRO A 1 114 ? 8.479 -16.684 6.609 1.00 93.56 114 PRO A C 1
ATOM 912 O O . PRO A 1 114 ? 9.621 -17.104 6.786 1.00 93.56 114 PRO A O 1
ATOM 915 N N . GLU A 1 115 ? 7.926 -16.632 5.398 1.00 90.69 115 GLU A N 1
ATOM 916 C CA . GLU A 1 115 ? 8.591 -17.073 4.173 1.00 90.69 115 GLU A CA 1
ATOM 917 C C . GLU A 1 115 ? 9.855 -16.259 3.865 1.00 90.69 115 GLU A C 1
ATOM 919 O O . GLU A 1 115 ? 10.761 -16.748 3.190 1.00 90.69 115 GLU A O 1
ATOM 924 N N . ASN A 1 116 ? 9.928 -15.025 4.373 1.00 92.50 116 ASN A N 1
ATOM 925 C CA . ASN A 1 116 ? 11.141 -14.220 4.394 1.00 92.50 116 ASN A CA 1
ATOM 926 C C . ASN A 1 116 ? 11.115 -13.252 5.586 1.00 92.50 116 ASN A C 1
ATOM 928 O O . ASN A 1 116 ? 10.996 -12.040 5.420 1.00 92.50 116 ASN A O 1
ATOM 932 N N . ALA A 1 117 ? 11.206 -13.808 6.797 1.00 93.50 117 ALA A N 1
ATOM 933 C CA . ALA A 1 117 ? 11.016 -13.064 8.043 1.00 93.50 117 ALA A CA 1
ATOM 934 C C . ALA A 1 117 ? 11.995 -11.890 8.238 1.00 93.50 117 ALA A C 1
ATOM 936 O O . ALA A 1 117 ? 11.668 -10.935 8.936 1.00 93.50 117 ALA A O 1
ATOM 937 N N . GLU A 1 118 ? 13.177 -11.943 7.622 1.00 94.12 118 GLU A N 1
ATOM 938 C CA . GLU A 1 118 ? 14.194 -10.887 7.715 1.00 94.12 118 GLU A CA 1
ATOM 939 C C . GLU A 1 118 ? 13.943 -9.730 6.735 1.00 94.12 118 GLU A C 1
ATOM 941 O O . GLU A 1 118 ? 14.579 -8.684 6.838 1.00 94.12 118 GLU A O 1
ATOM 946 N N . LYS A 1 119 ? 13.022 -9.888 5.774 1.00 93.75 119 LYS A N 1
ATOM 947 C CA . LYS A 1 119 ? 12.747 -8.879 4.752 1.00 93.75 119 LYS A CA 1
ATOM 948 C C . LYS A 1 119 ? 11.516 -8.050 5.118 1.00 93.75 119 LYS A C 1
ATOM 950 O O . LYS A 1 119 ? 10.396 -8.549 5.112 1.00 93.75 119 LYS A O 1
ATOM 955 N N . GLY A 1 120 ? 11.727 -6.760 5.365 1.00 94.62 120 GLY A N 1
ATOM 956 C CA . GLY A 1 120 ? 10.657 -5.819 5.684 1.00 94.62 120 GLY A CA 1
ATOM 957 C C . GLY A 1 120 ? 11.181 -4.533 6.311 1.00 94.62 120 GLY A C 1
ATOM 958 O O . GLY A 1 120 ? 12.377 -4.259 6.248 1.00 94.62 120 GLY A O 1
ATOM 959 N N . ILE A 1 121 ? 10.292 -3.758 6.926 1.00 97.19 121 ILE A N 1
ATOM 960 C CA . ILE A 1 121 ? 10.645 -2.578 7.723 1.00 97.19 121 ILE A CA 1
ATOM 961 C C . ILE A 1 121 ? 11.304 -3.041 9.029 1.00 97.19 121 ILE A C 1
ATOM 963 O O . ILE A 1 121 ? 10.690 -3.763 9.814 1.00 97.19 121 ILE A O 1
ATOM 967 N N . GLU A 1 122 ? 12.547 -2.622 9.252 1.00 97.31 122 GLU A N 1
ATOM 968 C CA . GLU A 1 122 ? 13.383 -2.995 10.403 1.00 97.31 122 GLU A CA 1
ATOM 969 C C . GLU A 1 122 ? 13.328 -1.967 11.537 1.00 97.31 122 GLU A C 1
ATOM 971 O O . GLU A 1 122 ? 13.728 -2.273 12.660 1.00 97.31 122 GLU A O 1
ATOM 976 N N . ASN A 1 123 ? 12.857 -0.743 11.264 1.00 97.94 123 ASN A N 1
ATOM 977 C CA . ASN A 1 123 ? 12.850 0.319 12.265 1.00 97.94 123 ASN A CA 1
ATOM 978 C C . ASN A 1 123 ? 11.961 -0.079 13.464 1.00 97.94 123 ASN A C 1
ATOM 980 O O . ASN A 1 123 ? 10.744 -0.211 13.297 1.00 97.94 123 ASN A O 1
ATOM 984 N N . PRO A 1 124 ? 12.525 -0.232 14.679 1.00 97.19 124 PRO A N 1
ATOM 985 C CA . PRO A 1 124 ? 11.774 -0.712 15.835 1.00 97.19 124 PRO A CA 1
ATOM 986 C C . PRO A 1 124 ? 10.683 0.265 16.286 1.00 97.19 124 PRO A C 1
ATOM 988 O O . PRO A 1 124 ? 9.681 -0.175 16.847 1.00 97.19 124 PRO A O 1
ATOM 991 N N . ALA A 1 125 ? 10.820 1.567 16.007 1.00 97.88 125 ALA A N 1
ATOM 992 C CA . ALA A 1 125 ? 9.794 2.559 16.326 1.00 97.88 125 ALA A CA 1
ATOM 993 C C . ALA A 1 125 ? 8.498 2.337 15.525 1.00 97.88 125 ALA A C 1
ATOM 995 O O . ALA A 1 125 ? 7.434 2.803 15.928 1.00 97.88 125 ALA A O 1
ATOM 996 N N . PHE A 1 126 ? 8.540 1.567 14.429 1.00 97.94 126 PHE A N 1
ATOM 997 C CA . PHE A 1 126 ? 7.331 1.192 13.691 1.00 97.94 126 PHE A CA 1
ATOM 998 C C . PHE A 1 126 ? 6.360 0.364 14.552 1.00 97.94 126 PHE A C 1
ATOM 1000 O O . PHE A 1 126 ? 5.158 0.357 14.286 1.00 97.94 126 PHE A O 1
ATOM 1007 N N . ALA A 1 127 ? 6.845 -0.271 15.629 1.00 97.56 127 ALA A N 1
ATOM 1008 C CA . ALA A 1 127 ? 6.000 -0.914 16.635 1.00 97.56 127 ALA A CA 1
ATOM 1009 C C . ALA A 1 127 ? 4.955 0.054 17.231 1.00 97.56 127 ALA A C 1
ATOM 1011 O O . ALA A 1 127 ? 3.837 -0.351 17.538 1.00 97.56 127 ALA A O 1
ATOM 1012 N N . GLU A 1 128 ? 5.281 1.345 17.350 1.00 98.19 128 GLU A N 1
ATOM 1013 C CA . GLU A 1 128 ? 4.345 2.357 17.849 1.00 98.19 128 GLU A CA 1
ATOM 1014 C C . GLU A 1 128 ? 3.228 2.665 16.850 1.00 98.19 128 GLU A C 1
ATOM 1016 O O . GLU A 1 128 ? 2.101 2.942 17.261 1.00 98.19 128 GLU A O 1
ATOM 1021 N N . VAL A 1 129 ? 3.518 2.586 15.547 1.00 98.44 129 VAL A N 1
ATOM 1022 C CA . VAL A 1 129 ? 2.520 2.745 14.479 1.00 98.44 129 VAL A CA 1
ATOM 1023 C C . VAL A 1 129 ? 1.508 1.608 14.543 1.00 98.44 129 VAL A C 1
ATOM 1025 O O . VAL A 1 129 ? 0.306 1.858 14.558 1.00 98.44 129 VAL A O 1
ATOM 1028 N N . VAL A 1 130 ? 1.982 0.363 14.634 1.00 97.75 130 VAL A N 1
ATOM 1029 C CA . VAL A 1 130 ? 1.094 -0.813 14.673 1.00 97.75 130 VAL A CA 1
ATOM 1030 C C . VAL A 1 130 ? 0.319 -0.951 15.977 1.00 97.75 130 VAL A C 1
ATOM 1032 O O . VAL A 1 130 ? -0.690 -1.642 16.012 1.00 97.75 130 VAL A O 1
ATOM 1035 N N . ALA A 1 131 ? 0.762 -0.280 17.038 1.00 97.50 131 ALA A N 1
ATOM 1036 C CA . ALA A 1 131 ? 0.044 -0.217 18.303 1.00 97.50 131 ALA A CA 1
ATOM 1037 C C . ALA A 1 131 ? -1.091 0.827 18.313 1.00 97.50 131 ALA A C 1
ATOM 1039 O O . ALA A 1 131 ? -1.788 0.939 19.323 1.00 97.50 131 ALA A O 1
ATOM 1040 N N . GLN A 1 132 ? -1.269 1.625 17.250 1.00 98.19 132 GLN A N 1
ATOM 1041 C CA . GLN A 1 132 ? -2.350 2.612 17.211 1.00 98.19 132 GLN A CA 1
ATOM 1042 C C . GLN A 1 132 ? -3.717 1.923 17.062 1.00 98.19 132 GLN A C 1
ATOM 1044 O O . GLN A 1 132 ? -3.893 1.121 16.146 1.00 98.19 132 GLN A O 1
ATOM 1049 N N . PRO A 1 133 ? -4.710 2.260 17.907 1.00 97.06 133 PRO A N 1
ATOM 1050 C CA . PRO A 1 133 ? -5.982 1.533 17.976 1.00 97.06 133 PRO A CA 1
ATOM 1051 C C . PRO A 1 133 ? -6.850 1.690 16.724 1.00 97.06 133 PRO A C 1
ATOM 1053 O O . PRO A 1 133 ? -7.699 0.852 16.449 1.00 97.06 133 PRO A O 1
ATOM 1056 N N . ASN A 1 134 ? -6.648 2.762 15.958 1.00 97.75 134 ASN A N 1
ATOM 1057 C CA . ASN A 1 134 ? -7.373 3.005 14.721 1.00 97.75 134 ASN A CA 1
ATOM 1058 C C . ASN A 1 134 ? -6.637 2.479 13.477 1.00 97.75 134 ASN A C 1
ATOM 1060 O O . ASN A 1 134 ? -7.153 2.638 12.373 1.00 97.75 134 ASN A O 1
ATOM 1064 N N . LEU A 1 135 ? -5.459 1.854 13.605 1.00 98.56 135 LEU A N 1
ATOM 1065 C CA . LEU A 1 135 ? -4.812 1.196 12.471 1.00 98.56 135 LEU A CA 1
ATOM 1066 C C . LEU A 1 135 ? -5.496 -0.148 12.194 1.00 98.56 135 LEU A C 1
ATOM 1068 O O . LEU A 1 135 ? -5.247 -1.132 12.879 1.00 98.56 135 LEU A O 1
ATOM 1072 N N . ALA A 1 136 ? -6.325 -0.194 11.155 1.00 98.38 136 ALA A N 1
ATOM 1073 C CA . ALA A 1 136 ? -7.088 -1.388 10.803 1.00 98.38 136 ALA A CA 1
ATOM 1074 C C . ALA A 1 136 ? -6.270 -2.367 9.953 1.00 98.38 136 ALA A C 1
ATOM 1076 O O . ALA A 1 136 ? -6.325 -3.579 10.155 1.00 98.38 136 ALA A O 1
ATOM 1077 N N . ALA A 1 137 ? -5.505 -1.848 8.986 1.00 98.69 137 ALA A N 1
ATOM 1078 C CA . ALA A 1 137 ? -4.752 -2.695 8.071 1.00 98.69 137 ALA A CA 1
ATOM 1079 C C . ALA A 1 137 ? -3.427 -2.084 7.607 1.00 98.69 137 ALA A C 1
ATOM 1081 O O . ALA A 1 137 ? -3.316 -0.873 7.406 1.00 98.69 137 ALA A O 1
ATOM 1082 N N . VAL A 1 138 ? -2.452 -2.959 7.359 1.00 98.75 138 VAL A N 1
ATOM 1083 C CA . VAL A 1 138 ? -1.204 -2.682 6.643 1.00 98.75 138 VAL A CA 1
ATOM 1084 C C . VAL A 1 138 ? -1.238 -3.435 5.314 1.00 98.75 138 VAL A C 1
ATOM 1086 O O . VAL A 1 138 ? -1.288 -4.666 5.280 1.00 98.75 138 VAL A O 1
ATOM 1089 N N . ILE A 1 139 ? -1.208 -2.690 4.213 1.00 98.69 139 ILE A N 1
ATOM 1090 C CA . ILE A 1 139 ? -1.265 -3.207 2.844 1.00 98.69 139 ILE A CA 1
ATOM 1091 C C . ILE A 1 139 ? 0.120 -3.058 2.212 1.00 98.69 139 ILE A C 1
ATOM 1093 O O . ILE A 1 139 ? 0.645 -1.945 2.137 1.00 98.69 139 ILE A O 1
ATOM 1097 N N . SER A 1 140 ? 0.705 -4.168 1.751 1.00 97.81 140 SER A N 1
ATOM 1098 C CA . SER A 1 140 ? 2.093 -4.215 1.264 1.00 97.81 140 SER A CA 1
ATOM 1099 C C . SER A 1 140 ? 2.287 -5.076 0.019 1.00 97.81 140 SER A C 1
ATOM 1101 O O . SER A 1 140 ? 1.485 -5.958 -0.250 1.00 97.81 140 SER A O 1
ATOM 1103 N N . GLY A 1 141 ? 3.373 -4.855 -0.718 1.00 94.19 141 GLY A N 1
ATOM 1104 C CA . GLY A 1 141 ? 3.850 -5.690 -1.824 1.00 94.19 141 GLY A CA 1
ATOM 1105 C C . GLY A 1 141 ? 5.225 -6.267 -1.484 1.00 94.19 141 GLY A C 1
ATOM 1106 O O . GLY A 1 141 ? 5.321 -7.095 -0.588 1.00 94.19 141 GLY A O 1
ATOM 1107 N N . ASP A 1 142 ? 6.288 -5.843 -2.181 1.00 94.81 142 ASP A N 1
ATOM 1108 C CA . ASP A 1 142 ? 7.727 -6.192 -2.010 1.00 94.81 142 ASP A CA 1
ATOM 1109 C C . ASP A 1 142 ? 8.120 -7.688 -2.098 1.00 94.81 142 ASP A C 1
ATOM 1111 O O . ASP A 1 142 ? 9.118 -8.071 -2.720 1.00 94.81 142 ASP A O 1
ATOM 1115 N N . LEU A 1 143 ? 7.358 -8.587 -1.485 1.00 95.56 143 LEU A N 1
ATOM 1116 C CA . LEU A 1 143 ? 7.699 -9.997 -1.332 1.00 95.56 143 LEU A CA 1
ATOM 1117 C C . LEU A 1 143 ? 7.338 -10.865 -2.543 1.00 95.56 143 LEU A C 1
ATOM 1119 O O . LEU A 1 143 ? 7.880 -11.960 -2.666 1.00 95.56 143 LEU A O 1
ATOM 1123 N N . HIS A 1 144 ? 6.513 -10.367 -3.475 1.00 96.31 144 HIS A N 1
ATOM 1124 C CA . HIS A 1 144 ? 6.130 -11.085 -4.704 1.00 96.31 144 HIS A CA 1
ATOM 1125 C C . HIS A 1 144 ? 5.659 -12.521 -4.406 1.00 96.31 144 HIS A C 1
ATOM 1127 O O . HIS A 1 144 ? 6.185 -13.497 -4.945 1.00 96.31 144 HIS A O 1
ATOM 1133 N N . MET A 1 145 ? 4.719 -12.646 -3.477 1.00 96.81 145 MET A N 1
ATOM 1134 C CA . MET A 1 145 ? 4.243 -13.934 -2.999 1.00 96.81 145 MET A CA 1
ATOM 1135 C C . MET A 1 145 ? 3.308 -14.635 -3.982 1.00 96.81 145 MET A C 1
ATOM 1137 O O . MET A 1 145 ? 2.458 -14.003 -4.610 1.00 96.81 145 MET A O 1
ATOM 1141 N N . ASP A 1 146 ? 3.440 -15.955 -4.047 1.00 96.88 146 ASP A N 1
ATOM 1142 C CA . ASP A 1 146 ? 2.471 -16.862 -4.645 1.00 96.88 146 ASP A CA 1
ATOM 1143 C C . ASP A 1 146 ? 1.277 -17.042 -3.706 1.00 96.88 146 ASP A C 1
ATOM 1145 O O . ASP A 1 146 ? 1.351 -17.792 -2.731 1.00 96.88 146 ASP A O 1
ATOM 1149 N N . MET A 1 147 ? 0.169 -16.373 -4.017 1.00 96.38 147 MET A N 1
ATOM 1150 C CA . MET A 1 147 ? -1.029 -16.354 -3.174 1.00 96.38 147 MET A CA 1
ATOM 1151 C C . MET A 1 147 ? -1.602 -17.756 -2.900 1.00 96.38 147 MET A C 1
ATOM 1153 O O . MET A 1 147 ? -2.245 -17.957 -1.877 1.00 96.38 147 MET A O 1
ATOM 1157 N N . ASP A 1 148 ? -1.356 -18.749 -3.761 1.00 96.12 148 ASP A N 1
ATOM 1158 C CA . ASP A 1 148 ? -1.845 -20.123 -3.558 1.00 96.12 148 ASP A CA 1
ATOM 1159 C C . ASP A 1 148 ? -1.013 -20.925 -2.547 1.00 96.12 148 ASP A C 1
ATOM 1161 O O . ASP A 1 148 ? -1.444 -21.988 -2.091 1.00 96.12 148 ASP A O 1
ATOM 1165 N N . ARG A 1 149 ? 0.204 -20.472 -2.230 1.00 96.19 149 ARG A N 1
ATOM 1166 C CA . ARG A 1 149 ? 1.188 -21.254 -1.463 1.00 96.19 149 ARG A CA 1
ATOM 1167 C C . ARG A 1 149 ? 1.650 -20.591 -0.172 1.00 96.19 149 ARG A C 1
ATOM 1169 O O . ARG A 1 149 ? 2.461 -21.192 0.532 1.00 96.19 149 ARG A O 1
ATOM 1176 N N . VAL A 1 150 ? 1.161 -19.393 0.136 1.00 95.62 150 VAL A N 1
ATOM 1177 C CA . VAL A 1 150 ? 1.563 -18.633 1.324 1.00 95.62 150 VAL A CA 1
ATOM 1178 C C . VAL A 1 150 ? 0.370 -18.099 2.098 1.00 95.62 150 VAL A C 1
ATOM 1180 O O . VAL A 1 150 ? -0.724 -17.927 1.560 1.00 95.62 150 VAL A O 1
ATOM 1183 N N . ASP A 1 151 ? 0.610 -17.760 3.358 1.00 96.38 151 ASP A N 1
ATOM 1184 C CA . ASP A 1 151 ? -0.352 -17.018 4.161 1.00 96.38 151 ASP A CA 1
ATOM 1185 C C . ASP A 1 151 ? -0.171 -15.508 3.915 1.00 96.38 151 ASP A C 1
ATOM 1187 O O . ASP A 1 151 ? 0.619 -14.831 4.577 1.00 96.38 151 ASP A O 1
ATOM 1191 N N . HIS A 1 152 ? -0.864 -14.998 2.895 1.00 96.50 152 HIS A N 1
ATOM 1192 C CA . HIS A 1 152 ? -0.742 -13.630 2.372 1.00 96.50 152 HIS A CA 1
ATOM 1193 C C . HIS A 1 152 ? -1.698 -12.618 3.022 1.00 96.50 152 HIS A C 1
ATOM 1195 O O . HIS A 1 152 ? -1.680 -11.425 2.700 1.00 96.50 152 HIS A O 1
ATOM 1201 N N . SER A 1 153 ? -2.641 -13.076 3.842 1.00 97.81 153 SER A N 1
ATOM 1202 C CA . SER A 1 153 ? -3.649 -12.225 4.475 1.00 97.81 153 SER A CA 1
ATOM 1203 C C . SER A 1 153 ? -3.981 -12.769 5.847 1.00 97.81 153 SER A C 1
ATOM 1205 O O . SER A 1 153 ? -4.596 -13.822 5.969 1.00 97.81 153 SER A O 1
ATOM 1207 N N . LYS A 1 154 ? -3.538 -12.049 6.874 1.00 98.00 154 LYS A N 1
ATOM 1208 C CA . LYS A 1 154 ? -3.575 -12.513 8.260 1.00 98.00 154 LYS A CA 1
ATOM 1209 C C . LYS A 1 154 ? -3.786 -11.356 9.219 1.00 98.00 154 LYS A C 1
ATOM 1211 O O . LYS A 1 154 ? -3.522 -10.208 8.878 1.00 98.00 154 LYS A O 1
ATOM 1216 N N . GLN A 1 155 ? -4.209 -11.670 10.432 1.00 98.12 155 GLN A N 1
ATOM 1217 C CA . GLN A 1 155 ? -4.308 -10.705 11.519 1.00 98.12 155 GLN A CA 1
ATOM 1218 C C . GLN A 1 155 ? -3.189 -10.964 12.531 1.00 98.12 155 GLN A C 1
ATOM 1220 O O . GLN A 1 155 ? -2.934 -12.115 12.894 1.00 98.12 155 GLN A O 1
ATOM 1225 N N . ILE A 1 156 ? -2.515 -9.905 12.979 1.00 97.50 156 ILE A N 1
ATOM 1226 C CA . ILE A 1 156 ? -1.534 -9.960 14.069 1.00 97.50 156 ILE A CA 1
ATOM 1227 C C . ILE A 1 156 ? -1.926 -8.897 15.093 1.00 97.50 156 ILE A C 1
ATOM 1229 O O . ILE A 1 156 ? -1.860 -7.701 14.812 1.00 97.50 156 ILE A O 1
ATOM 1233 N N . GLY A 1 157 ? -2.332 -9.339 16.286 1.00 95.75 157 GLY A N 1
ATOM 1234 C CA . GLY A 1 157 ? -2.990 -8.451 17.245 1.00 95.75 157 GLY A CA 1
ATOM 1235 C C . GLY A 1 157 ? -4.292 -7.921 16.649 1.00 95.75 157 GLY A C 1
ATOM 1236 O O . GLY A 1 157 ? -5.085 -8.704 16.141 1.00 95.75 157 GLY A O 1
ATOM 1237 N N . GLU A 1 158 ? -4.468 -6.603 16.656 1.00 95.69 158 GLU A N 1
ATOM 1238 C CA . GLU A 1 158 ? -5.652 -5.936 16.095 1.00 95.69 158 GLU A CA 1
ATOM 1239 C C . GLU A 1 158 ? -5.481 -5.540 14.615 1.00 95.69 158 GLU A C 1
ATOM 1241 O O . GLU A 1 158 ? -6.431 -5.091 13.983 1.00 95.69 158 GLU A O 1
ATOM 1246 N N . VAL A 1 159 ? -4.285 -5.707 14.034 1.00 98.44 159 VAL A N 1
ATOM 1247 C CA . VAL A 1 159 ? -3.958 -5.192 12.694 1.00 98.44 159 VAL A CA 1
ATOM 1248 C C . VAL A 1 159 ? -4.022 -6.298 11.643 1.00 98.44 159 VAL A C 1
ATOM 1250 O O . VAL A 1 159 ? -3.405 -7.359 11.793 1.00 98.44 159 VAL A O 1
ATOM 1253 N N . HIS A 1 160 ? -4.706 -6.023 10.532 1.00 98.69 160 HIS A N 1
ATOM 1254 C CA . HIS A 1 160 ? -4.764 -6.909 9.371 1.00 98.69 160 HIS A CA 1
ATOM 1255 C C . HIS A 1 160 ? -3.619 -6.631 8.391 1.00 98.69 160 HIS A C 1
ATOM 1257 O O . HIS A 1 160 ? -3.462 -5.529 7.874 1.00 98.69 160 HIS A O 1
ATOM 1263 N N . TYR A 1 161 ? -2.825 -7.650 8.090 1.00 98.62 161 TYR A N 1
ATOM 1264 C CA . TYR A 1 161 ? -1.738 -7.605 7.119 1.00 98.62 161 TYR A CA 1
ATOM 1265 C C . TYR A 1 161 ? -2.194 -8.202 5.800 1.00 98.62 161 TYR A C 1
ATOM 1267 O O . TYR A 1 161 ? -2.615 -9.358 5.751 1.00 98.62 161 TYR A O 1
ATOM 1275 N N . LEU A 1 162 ? -2.120 -7.409 4.731 1.00 98.56 162 LEU A N 1
ATOM 1276 C CA . LEU A 1 162 ? -2.681 -7.750 3.428 1.00 98.56 162 LEU A CA 1
ATOM 1277 C C . LEU A 1 162 ? -1.621 -7.566 2.342 1.00 98.56 162 LEU A C 1
ATOM 1279 O O . LEU A 1 162 ? -1.304 -6.448 1.934 1.00 98.56 162 LEU A O 1
ATOM 1283 N N . HIS A 1 163 ? -1.082 -8.679 1.851 1.00 98.06 163 HIS A N 1
ATOM 1284 C CA . HIS A 1 163 ? -0.123 -8.667 0.752 1.00 98.06 163 HIS A CA 1
ATOM 1285 C C . HIS A 1 163 ? -0.824 -8.498 -0.604 1.00 98.06 163 HIS A C 1
ATOM 1287 O O . HIS A 1 163 ? -1.848 -9.131 -0.883 1.00 98.06 163 HIS A O 1
ATOM 1293 N N . ILE A 1 164 ? -0.259 -7.656 -1.465 1.00 97.56 164 ILE A N 1
ATOM 1294 C CA . ILE A 1 164 ? -0.645 -7.468 -2.860 1.00 97.56 164 ILE A CA 1
ATOM 1295 C C . ILE A 1 164 ? 0.367 -8.229 -3.731 1.00 97.56 164 ILE A C 1
ATOM 1297 O O . ILE A 1 164 ? 1.559 -7.900 -3.717 1.00 97.56 164 ILE A O 1
ATOM 1301 N N . PRO A 1 165 ? -0.063 -9.259 -4.483 1.00 95.62 165 PRO A N 1
ATOM 1302 C CA . PRO A 1 165 ? 0.836 -10.013 -5.347 1.00 95.62 165 PRO A CA 1
ATOM 1303 C C . PRO A 1 165 ? 1.383 -9.128 -6.470 1.00 95.62 165 PRO A C 1
ATOM 1305 O O . PRO A 1 165 ? 0.748 -8.171 -6.911 1.00 95.62 165 PRO A O 1
ATOM 1308 N N . ALA A 1 166 ? 2.583 -9.454 -6.940 1.00 94.50 166 ALA A N 1
ATOM 1309 C CA . ALA A 1 166 ? 3.182 -8.734 -8.052 1.00 94.50 166 ALA A CA 1
ATOM 1310 C C . ALA A 1 166 ? 2.544 -9.156 -9.381 1.00 94.50 166 ALA A C 1
ATOM 1312 O O . ALA A 1 166 ? 2.213 -10.324 -9.575 1.00 94.50 166 ALA A O 1
ATOM 1313 N N . LEU A 1 167 ? 2.446 -8.214 -10.320 1.00 94.62 167 LEU A N 1
ATOM 1314 C CA . LEU A 1 167 ? 1.971 -8.489 -11.681 1.00 94.62 167 LEU A CA 1
ATOM 1315 C C . LEU A 1 167 ? 3.059 -9.060 -12.602 1.00 94.62 167 LEU A C 1
ATOM 1317 O O . LEU A 1 167 ? 2.735 -9.660 -13.616 1.00 94.62 167 LEU A O 1
ATOM 1321 N N . GLU A 1 168 ? 4.338 -8.829 -12.290 1.00 93.00 168 GLU A N 1
ATOM 1322 C CA . GLU A 1 168 ? 5.453 -9.165 -13.186 1.00 93.00 168 GLU A CA 1
ATOM 1323 C C . GLU A 1 168 ? 5.985 -10.590 -12.974 1.00 93.00 168 GLU A C 1
ATOM 1325 O O . GLU A 1 168 ? 6.264 -11.305 -13.934 1.00 93.00 168 GLU A O 1
ATOM 1330 N N . ARG A 1 169 ? 6.206 -10.975 -11.710 1.00 94.56 169 ARG A N 1
ATOM 1331 C CA . ARG A 1 169 ? 6.787 -12.269 -11.334 1.00 94.56 169 ARG A CA 1
ATOM 1332 C C . ARG A 1 169 ? 6.580 -12.584 -9.861 1.00 94.56 169 ARG A C 1
ATOM 1334 O O . ARG A 1 169 ? 6.506 -11.672 -9.040 1.00 94.56 169 ARG A O 1
ATOM 1341 N N . THR A 1 170 ? 6.615 -13.867 -9.534 1.00 96.50 170 THR A N 1
ATOM 1342 C CA . THR A 1 170 ? 6.619 -14.402 -8.167 1.00 96.50 170 THR A CA 1
ATOM 1343 C C . THR A 1 170 ? 8.048 -14.718 -7.724 1.00 96.50 170 THR A C 1
ATOM 1345 O O . THR A 1 170 ? 8.850 -15.171 -8.537 1.00 96.50 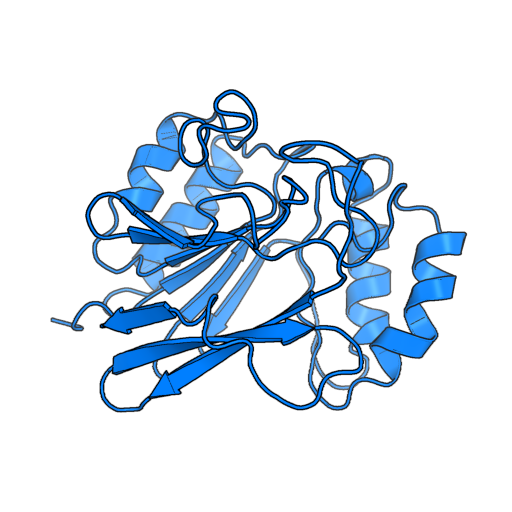170 THR A O 1
ATOM 1348 N N . LYS A 1 171 ? 8.368 -14.483 -6.446 1.00 95.75 171 LYS A N 1
ATOM 1349 C CA . LYS A 1 171 ? 9.660 -14.831 -5.819 1.00 95.75 171 LYS A CA 1
ATOM 1350 C C . LYS A 1 171 ? 9.509 -15.839 -4.680 1.00 95.75 171 LYS A C 1
ATOM 1352 O O . LYS A 1 171 ? 10.428 -16.609 -4.424 1.00 95.75 171 LYS A O 1
ATOM 1357 N N . ILE A 1 172 ? 8.376 -15.805 -3.979 1.00 95.38 172 ILE A N 1
ATOM 1358 C CA . ILE A 1 172 ? 8.128 -16.597 -2.772 1.00 95.38 172 ILE A CA 1
ATOM 1359 C C . ILE A 1 172 ? 6.950 -17.548 -3.017 1.00 95.38 172 ILE A C 1
ATOM 1361 O O . ILE A 1 172 ? 5.938 -17.102 -3.551 1.00 95.38 172 ILE A O 1
ATOM 1365 N N . PRO A 1 173 ? 7.030 -18.825 -2.600 1.00 94.38 173 PRO A N 1
ATOM 1366 C CA . PRO A 1 173 ? 8.180 -19.465 -1.945 1.00 94.38 173 PRO A CA 1
ATOM 1367 C C . PRO A 1 173 ? 9.332 -19.791 -2.908 1.00 94.38 173 PRO A C 1
ATOM 1369 O O . PRO A 1 173 ? 10.446 -20.054 -2.468 1.00 94.38 173 PRO A O 1
ATOM 1372 N N . ASP A 1 174 ? 9.069 -19.764 -4.213 1.00 94.44 174 ASP A N 1
ATOM 1373 C CA . ASP A 1 174 ? 10.043 -19.966 -5.281 1.00 94.44 174 ASP A CA 1
ATOM 1374 C C . ASP A 1 174 ? 9.526 -19.349 -6.594 1.00 94.44 174 ASP A C 1
ATOM 1376 O O . ASP A 1 174 ? 8.358 -18.971 -6.706 1.00 94.44 174 ASP A O 1
ATOM 1380 N N . GLU A 1 175 ? 10.386 -19.288 -7.611 1.00 95.56 175 GLU A N 1
ATOM 1381 C CA . GLU A 1 175 ? 10.072 -18.716 -8.931 1.00 95.56 175 GLU A CA 1
ATOM 1382 C C . GLU A 1 175 ? 9.408 -19.727 -9.892 1.00 95.56 175 GLU A C 1
ATOM 1384 O O . GLU A 1 175 ? 9.315 -19.484 -11.095 1.00 95.56 175 GLU A O 1
ATOM 1389 N N . THR A 1 176 ? 8.959 -20.892 -9.404 1.00 96.00 176 THR A N 1
ATOM 1390 C CA . THR A 1 176 ? 8.469 -21.975 -10.284 1.00 96.00 176 THR A CA 1
ATOM 1391 C C . THR A 1 176 ? 7.045 -21.762 -10.788 1.00 96.00 176 THR A C 1
ATOM 1393 O O . THR A 1 176 ? 6.612 -22.447 -11.718 1.00 96.00 176 THR A O 1
ATOM 1396 N N . ARG A 1 177 ? 6.300 -20.836 -10.175 1.00 95.06 177 ARG A N 1
ATOM 1397 C CA . ARG A 1 177 ? 4.910 -20.521 -10.516 1.00 95.06 177 ARG A CA 1
ATOM 1398 C C . ARG A 1 177 ? 4.679 -19.028 -10.432 1.00 95.06 177 ARG A C 1
ATOM 1400 O O . ARG A 1 177 ? 5.064 -18.399 -9.453 1.00 95.06 177 ARG A O 1
ATOM 1407 N N . HIS A 1 178 ? 4.011 -18.484 -11.438 1.00 97.25 178 HIS A N 1
ATOM 1408 C CA . HIS A 1 178 ? 3.564 -17.106 -11.429 1.00 97.25 178 HIS A CA 1
ATOM 1409 C C . HIS A 1 178 ? 2.168 -17.013 -12.033 1.00 97.25 178 HIS A C 1
ATOM 1411 O O . HIS A 1 178 ? 1.958 -17.402 -13.182 1.00 97.25 178 HIS A O 1
ATOM 1417 N N . THR A 1 179 ? 1.251 -16.464 -11.245 1.00 95.94 179 THR A N 1
ATOM 1418 C CA . THR A 1 179 ? -0.109 -16.144 -11.661 1.00 95.94 179 THR A CA 1
ATOM 1419 C C . THR A 1 179 ? -0.331 -14.669 -11.340 1.00 95.94 179 THR A C 1
ATOM 1421 O O . THR A 1 179 ? -0.382 -14.319 -10.158 1.00 95.94 179 THR A O 1
ATOM 1424 N N . PRO A 1 180 ? -0.399 -13.778 -12.344 1.00 96.50 180 PRO A N 1
ATOM 1425 C CA . PRO A 1 180 ? -0.605 -12.360 -12.098 1.00 96.50 180 PRO A CA 1
ATOM 1426 C C . PRO A 1 180 ? -2.017 -12.137 -11.555 1.00 96.50 180 PRO A C 1
ATOM 1428 O O . PRO A 1 180 ? -3.012 -12.559 -12.151 1.00 96.50 180 PRO A O 1
ATOM 1431 N N . MET A 1 181 ? -2.098 -11.461 -10.414 1.00 97.25 181 MET A N 1
ATOM 1432 C CA . MET A 1 181 ? -3.348 -11.197 -9.712 1.00 97.25 181 MET A CA 1
ATOM 1433 C C . MET A 1 181 ? -3.411 -9.741 -9.251 1.00 97.25 181 MET A C 1
ATOM 1435 O O . MET A 1 181 ? -2.386 -9.094 -9.047 1.00 97.25 181 MET A O 1
ATOM 1439 N N . TYR A 1 182 ? -4.622 -9.238 -9.047 1.00 96.81 182 TYR A N 1
ATOM 1440 C CA . TYR A 1 182 ? -4.882 -7.961 -8.391 1.00 96.81 182 TYR A CA 1
ATOM 1441 C C . TYR A 1 182 ? -5.975 -8.135 -7.339 1.00 96.81 182 TYR A C 1
ATOM 1443 O O . TYR A 1 182 ? -6.721 -9.116 -7.353 1.00 96.81 182 TYR A O 1
ATOM 1451 N N . ARG A 1 183 ? -6.054 -7.194 -6.400 1.00 97.94 183 ARG A N 1
ATOM 1452 C CA . ARG A 1 183 ? -7.015 -7.248 -5.295 1.00 97.94 183 ARG A CA 1
ATOM 1453 C C . ARG A 1 183 ? -7.931 -6.036 -5.329 1.00 97.94 183 ARG A C 1
ATOM 1455 O O . ARG A 1 183 ? -7.489 -4.938 -5.664 1.00 97.94 183 ARG A O 1
ATOM 1462 N N . VAL A 1 184 ? -9.192 -6.251 -4.986 1.00 97.38 184 VAL A N 1
ATOM 1463 C CA . VAL A 1 184 ? -10.219 -5.218 -4.864 1.00 97.38 184 VAL A CA 1
ATOM 1464 C C . VAL A 1 184 ? -10.680 -5.196 -3.418 1.00 97.38 184 VAL A C 1
ATOM 1466 O O . VAL A 1 184 ? -10.992 -6.235 -2.847 1.00 97.38 184 VAL A O 1
ATOM 1469 N N . PHE A 1 185 ? -10.694 -4.003 -2.836 1.00 97.62 185 PHE A N 1
ATOM 1470 C CA . PHE A 1 185 ? -11.095 -3.773 -1.458 1.00 97.62 185 PHE A CA 1
ATOM 1471 C C . PHE A 1 185 ? -12.441 -3.059 -1.475 1.00 97.62 185 PHE A C 1
ATOM 1473 O O . PHE A 1 185 ? -12.560 -2.001 -2.097 1.00 97.62 185 PHE A O 1
ATOM 1480 N N . THR A 1 186 ? -13.427 -3.613 -0.779 1.00 97.19 186 THR A N 1
ATOM 1481 C CA . THR A 1 186 ? -14.743 -2.993 -0.616 1.00 97.19 186 THR A CA 1
ATOM 1482 C C . THR A 1 186 ? -14.989 -2.765 0.864 1.00 97.19 186 THR A C 1
ATOM 1484 O O . THR A 1 186 ? -15.010 -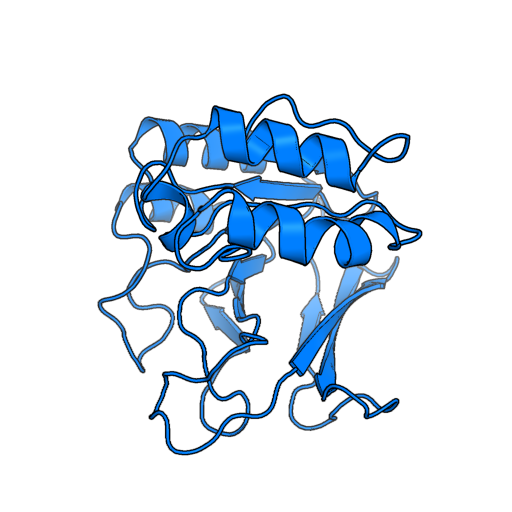3.714 1.643 1.00 97.19 186 THR A O 1
ATOM 1487 N N . VAL A 1 187 ? -15.185 -1.505 1.249 1.00 96.06 187 VAL A N 1
ATOM 1488 C CA . VAL A 1 187 ? -15.577 -1.128 2.609 1.00 96.06 187 VAL A CA 1
ATOM 1489 C C . VAL A 1 187 ? -17.058 -0.787 2.596 1.00 96.06 187 VAL A C 1
ATOM 1491 O O . VAL A 1 187 ? -17.487 0.117 1.878 1.00 96.06 187 VAL A O 1
ATOM 1494 N N . SER A 1 188 ? -17.838 -1.531 3.370 1.00 92.69 188 SER A N 1
ATOM 1495 C CA . SER A 1 188 ? -19.266 -1.280 3.536 1.00 92.69 188 SER A CA 1
ATOM 1496 C C . SER A 1 188 ? -19.523 -0.156 4.545 1.00 92.69 188 SER A C 1
ATOM 1498 O O . SER A 1 188 ? -18.700 0.131 5.413 1.00 92.69 188 SER A O 1
ATOM 1500 N N . GLU A 1 189 ? -20.712 0.447 4.485 1.00 86.06 189 GLU A N 1
ATOM 1501 C CA . GLU A 1 189 ? -21.160 1.413 5.502 1.00 86.06 189 GLU A CA 1
ATOM 1502 C C . GLU A 1 189 ? -21.244 0.798 6.909 1.00 86.06 189 GLU A C 1
ATOM 1504 O O . GLU A 1 189 ? -21.135 1.516 7.899 1.00 86.06 189 GLU A O 1
ATOM 1509 N N . GLY A 1 190 ? -21.418 -0.526 7.003 1.00 86.31 190 GLY A N 1
ATOM 1510 C CA . GLY A 1 190 ? -21.457 -1.263 8.268 1.00 86.31 190 GLY A CA 1
ATOM 1511 C C . GLY A 1 190 ? -20.090 -1.455 8.924 1.00 86.31 190 GLY A C 1
ATOM 1512 O O . GLY A 1 190 ? -20.026 -2.028 10.005 1.00 86.31 190 GLY A O 1
ATOM 1513 N N . GLY A 1 191 ? -19.012 -0.993 8.285 1.00 91.56 191 GLY A N 1
ATOM 1514 C CA . GLY A 1 191 ? -17.656 -1.144 8.795 1.00 91.56 191 GLY A CA 1
ATOM 1515 C C . GLY A 1 191 ? -17.003 -2.478 8.441 1.00 91.56 191 GLY A C 1
ATOM 1516 O O . GLY A 1 191 ? -15.882 -2.705 8.862 1.00 91.56 191 GLY A O 1
ATOM 1517 N N . GLU A 1 192 ? -17.634 -3.344 7.645 1.00 96.44 192 GLU A N 1
ATOM 1518 C CA . GLU A 1 192 ? -16.967 -4.545 7.125 1.00 96.44 192 GLU A CA 1
ATOM 1519 C C . GLU A 1 192 ? -16.105 -4.183 5.908 1.00 96.44 192 GLU A C 1
ATOM 1521 O O . GLU A 1 192 ? -16.596 -3.571 4.949 1.00 96.44 192 GLU A O 1
ATOM 1526 N N . ALA A 1 193 ? -14.840 -4.593 5.931 1.00 97.81 193 ALA A N 1
ATOM 1527 C CA . ALA A 1 193 ? -13.930 -4.568 4.798 1.00 97.81 193 ALA A CA 1
ATOM 1528 C C . ALA A 1 193 ? -13.815 -5.972 4.192 1.00 97.81 193 ALA A C 1
ATOM 1530 O O . ALA A 1 193 ? -13.458 -6.933 4.870 1.00 97.81 193 ALA A O 1
ATOM 1531 N N . THR A 1 194 ? -14.069 -6.082 2.892 1.00 98.31 194 THR A N 1
ATOM 1532 C CA . THR A 1 194 ? -13.904 -7.315 2.112 1.00 98.31 194 THR A CA 1
ATOM 1533 C C . THR A 1 194 ? -12.792 -7.135 1.089 1.00 98.31 194 THR A C 1
ATOM 1535 O O . THR A 1 194 ? -12.603 -6.047 0.535 1.00 98.31 194 THR A O 1
ATOM 1538 N N . VAL A 1 195 ? -12.027 -8.198 0.860 1.00 98.44 195 VAL A N 1
ATOM 1539 C CA . VAL A 1 195 ? -10.906 -8.214 -0.073 1.00 98.44 195 VAL A CA 1
ATOM 1540 C C . VAL A 1 195 ? -11.059 -9.385 -1.028 1.00 98.44 195 VAL A C 1
ATOM 1542 O O . VAL A 1 195 ? -10.815 -10.540 -0.672 1.00 98.44 195 VAL A O 1
ATOM 1545 N N . ASP A 1 196 ? -11.401 -9.05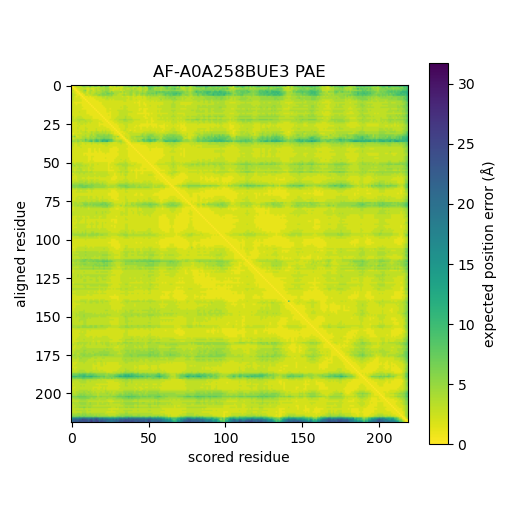7 -2.266 1.00 98.31 196 ASP A N 1
ATOM 1546 C CA . ASP A 1 196 ? -11.506 -10.006 -3.365 1.00 98.31 196 ASP A CA 1
ATOM 1547 C C . ASP A 1 196 ? -10.211 -10.024 -4.169 1.00 98.31 196 ASP A C 1
ATOM 1549 O O . ASP A 1 196 ? -9.602 -8.985 -4.430 1.00 98.31 196 ASP A O 1
ATOM 1553 N N . THR A 1 197 ? -9.791 -11.208 -4.605 1.00 98.25 197 THR A N 1
ATOM 1554 C CA . THR A 1 197 ? -8.599 -11.377 -5.445 1.00 98.25 197 THR A CA 1
ATOM 1555 C C . THR A 1 197 ? -9.009 -11.896 -6.813 1.00 98.25 197 THR A C 1
ATOM 1557 O O . THR A 1 197 ? -9.777 -12.849 -6.909 1.00 98.25 197 THR A O 1
ATOM 1560 N N . TYR A 1 198 ? -8.471 -11.293 -7.866 1.00 98.19 198 TYR A N 1
ATOM 1561 C CA . TYR A 1 198 ? -8.760 -11.627 -9.254 1.00 98.19 198 TYR A CA 1
ATOM 1562 C C . TYR A 1 198 ? -7.471 -12.005 -9.968 1.00 98.19 198 TYR A C 1
ATOM 1564 O O . TYR A 1 198 ? -6.453 -11.327 -9.836 1.00 98.19 198 TYR A O 1
ATOM 1572 N N . GLU A 1 199 ? -7.527 -13.068 -10.760 1.00 97.25 199 GLU A N 1
ATOM 1573 C CA . GLU A 1 199 ? -6.481 -13.403 -11.723 1.00 97.25 199 GLU A CA 1
ATOM 1574 C C . GLU A 1 199 ? -6.655 -12.563 -12.993 1.00 97.25 199 GLU A C 1
ATOM 1576 O O . GLU A 1 199 ? -7.777 -12.329 -13.449 1.00 97.25 199 GLU A O 1
ATOM 1581 N N . VAL A 1 200 ? -5.553 -12.098 -13.586 1.00 94.56 200 VAL A N 1
ATOM 1582 C CA . VAL A 1 200 ? -5.613 -11.304 -14.821 1.00 94.56 200 VAL A CA 1
ATOM 1583 C C . VAL A 1 200 ? -6.286 -12.111 -15.935 1.00 94.56 200 VAL A C 1
ATOM 1585 O O . VAL A 1 200 ? -5.851 -13.200 -16.292 1.00 94.56 200 VAL A O 1
ATOM 1588 N N . GLY A 1 201 ? -7.346 -11.544 -16.514 1.00 94.69 201 GLY A N 1
ATOM 1589 C CA . GLY A 1 201 ? -8.147 -12.194 -17.555 1.00 94.69 201 GLY A CA 1
ATOM 1590 C C . GLY A 1 201 ? -9.298 -13.056 -17.025 1.00 94.69 201 GLY A C 1
ATOM 1591 O O . GLY A 1 201 ? -10.124 -13.495 -17.825 1.00 94.69 201 GLY A O 1
ATOM 1592 N N . ASN A 1 202 ? -9.406 -13.249 -15.707 1.00 95.31 202 ASN A N 1
ATOM 1593 C CA . ASN A 1 202 ? -10.539 -13.918 -15.078 1.00 95.31 202 ASN A CA 1
ATOM 1594 C C . ASN A 1 202 ? -11.516 -12.883 -14.483 1.00 95.31 202 ASN A C 1
ATOM 1596 O O . ASN A 1 202 ? -11.135 -12.129 -13.589 1.00 95.31 202 ASN A O 1
ATOM 1600 N N . PRO A 1 203 ? -12.781 -12.832 -14.941 1.00 94.06 203 PRO A N 1
ATOM 1601 C CA . PRO A 1 203 ? -13.758 -11.875 -14.424 1.00 94.06 203 PRO A CA 1
ATOM 1602 C C . PRO A 1 203 ? -14.318 -12.238 -13.039 1.00 94.06 203 PRO A C 1
ATOM 1604 O O . PRO A 1 203 ? -15.001 -11.410 -12.442 1.00 94.06 203 PRO A O 1
ATOM 1607 N N . ALA A 1 204 ? -14.088 -13.457 -12.541 1.00 97.56 204 ALA A N 1
ATOM 1608 C CA . ALA A 1 204 ? -14.595 -13.907 -11.247 1.00 97.56 204 ALA A CA 1
ATOM 1609 C C . ALA A 1 204 ? -13.528 -13.795 -10.149 1.00 97.56 204 ALA A C 1
ATOM 1611 O O . ALA A 1 204 ? -12.359 -14.119 -10.373 1.00 97.56 204 ALA A O 1
ATOM 1612 N N . ALA A 1 205 ? -13.957 -13.394 -8.949 1.00 97.69 205 ALA A N 1
ATOM 1613 C CA . ALA A 1 205 ? -13.114 -13.419 -7.762 1.00 97.69 205 ALA A CA 1
ATOM 1614 C C . ALA A 1 205 ? -12.733 -14.864 -7.395 1.00 97.69 205 ALA A C 1
ATOM 1616 O O . ALA A 1 205 ? -13.523 -15.802 -7.534 1.00 97.69 205 ALA A O 1
ATOM 1617 N N . LEU A 1 206 ? -11.509 -15.048 -6.910 1.00 97.75 206 LEU A N 1
ATOM 1618 C CA . LEU A 1 206 ? -10.988 -16.330 -6.457 1.00 97.75 206 LEU A CA 1
ATOM 1619 C C . LEU A 1 206 ? -11.406 -16.558 -5.001 1.00 97.75 206 LEU A C 1
ATOM 1621 O O . LEU A 1 206 ? -10.753 -16.060 -4.087 1.00 97.75 206 LEU A O 1
ATOM 1625 N N . GLU A 1 207 ? -12.454 -17.359 -4.783 1.00 96.69 207 GLU A N 1
ATOM 1626 C CA . GLU A 1 207 ? -13.002 -17.651 -3.442 1.00 96.69 207 GLU A CA 1
ATOM 1627 C C . GLU A 1 207 ? -11.937 -18.121 -2.438 1.00 96.69 207 GLU A C 1
ATOM 1629 O O . GLU A 1 207 ? -11.968 -17.756 -1.268 1.00 96.69 207 GLU A O 1
ATOM 1634 N N . ARG A 1 208 ? -10.940 -18.882 -2.903 1.00 96.38 208 ARG A N 1
ATOM 1635 C CA . ARG A 1 208 ? -9.827 -19.377 -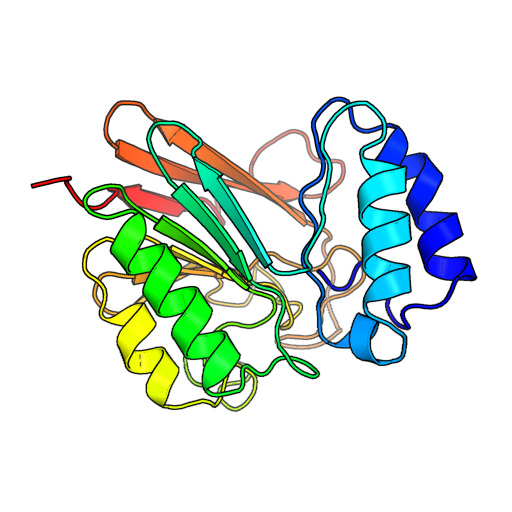2.074 1.00 96.38 208 ARG A CA 1
ATOM 1636 C C . ARG A 1 208 ? -8.919 -18.284 -1.489 1.00 96.38 208 ARG A C 1
ATOM 1638 O O . ARG A 1 208 ? -8.127 -18.587 -0.605 1.00 96.38 208 ARG A O 1
ATOM 1645 N N . HIS A 1 209 ? -9.017 -17.050 -1.982 1.00 97.62 209 HIS A N 1
ATOM 1646 C CA . HIS A 1 209 ? -8.275 -15.884 -1.492 1.00 97.62 209 HIS A CA 1
ATOM 1647 C C . HIS A 1 209 ? -9.195 -14.807 -0.901 1.00 97.62 209 HIS A C 1
ATOM 1649 O O . HIS A 1 209 ? -8.738 -13.681 -0.675 1.00 97.62 209 HIS A O 1
ATOM 1655 N N . ALA A 1 210 ? -10.479 -15.118 -0.696 1.00 97.06 210 ALA A N 1
ATOM 1656 C CA . ALA A 1 210 ? -11.412 -14.206 -0.053 1.00 97.06 210 ALA A CA 1
ATOM 1657 C C . ALA A 1 210 ? -10.956 -13.917 1.384 1.00 97.06 210 ALA A C 1
ATOM 1659 O O . ALA A 1 210 ? -10.542 -14.818 2.117 1.00 97.06 210 ALA A O 1
ATOM 1660 N N . TYR A 1 211 ? -11.028 -12.651 1.781 1.00 98.50 211 TYR A N 1
ATOM 1661 C CA . TYR A 1 211 ? -10.691 -12.208 3.129 1.00 98.50 211 TYR A CA 1
ATOM 1662 C C . TYR A 1 211 ? -11.649 -11.100 3.552 1.00 98.50 211 TYR A C 1
ATOM 1664 O O . TYR A 1 211 ? -11.968 -10.229 2.743 1.00 98.50 211 TYR A O 1
ATOM 1672 N N . SER A 1 212 ? -12.092 -11.104 4.805 1.00 98.25 212 SER A N 1
ATOM 1673 C CA . SER A 1 212 ? -12.887 -10.013 5.362 1.00 98.25 212 SER A CA 1
ATOM 1674 C C . SER A 1 212 ? -12.544 -9.759 6.821 1.00 98.25 212 SER A C 1
ATOM 1676 O O . SER A 1 212 ? -11.991 -10.627 7.503 1.00 98.25 212 SER A O 1
ATOM 1678 N N . PHE A 1 213 ? -12.813 -8.538 7.267 1.00 98.25 213 PHE A N 1
ATOM 1679 C CA . PHE A 1 213 ? -12.598 -8.101 8.638 1.00 98.25 213 PHE A CA 1
ATOM 1680 C C . PHE A 1 213 ? -13.452 -6.878 8.965 1.00 98.25 213 PHE A C 1
ATOM 1682 O O . PHE A 1 213 ? -13.799 -6.095 8.079 1.00 98.25 213 PHE A O 1
ATOM 1689 N N . ASP A 1 214 ? -13.754 -6.702 10.246 1.00 97.12 214 ASP A N 1
ATOM 1690 C CA . ASP A 1 214 ? -14.443 -5.520 10.747 1.00 97.12 214 ASP A CA 1
ATOM 1691 C C . ASP A 1 214 ? -13.439 -4.392 11.006 1.00 97.12 214 ASP A C 1
ATOM 1693 O O . ASP A 1 214 ? -12.353 -4.599 11.553 1.00 97.12 214 ASP A O 1
ATOM 1697 N N . LEU A 1 215 ? -13.799 -3.177 10.608 1.00 95.94 215 LEU A N 1
ATOM 1698 C CA . LEU A 1 215 ? -13.038 -1.983 10.926 1.00 95.94 215 LEU A CA 1
ATOM 1699 C C . LEU A 1 215 ? -13.171 -1.650 12.422 1.00 95.94 215 LEU A C 1
ATOM 1701 O O . LEU A 1 215 ? -14.253 -1.819 12.991 1.00 95.94 215 LEU A O 1
ATOM 1705 N N . PRO A 1 216 ? -12.111 -1.110 13.055 1.00 91.06 216 PRO A N 1
ATOM 1706 C CA . PRO A 1 216 ? -12.182 -0.605 14.418 1.00 91.06 216 PRO A CA 1
ATOM 1707 C C . PRO A 1 216 ? -13.343 0.379 14.581 1.00 91.06 216 PRO A C 1
ATOM 1709 O O . PRO A 1 216 ? -13.540 1.276 13.759 1.00 91.06 216 PRO A O 1
ATOM 1712 N N . VAL A 1 217 ? -14.118 0.218 15.651 1.00 78.31 217 VAL A N 1
ATOM 1713 C CA . VAL A 1 217 ? -15.223 1.129 15.950 1.00 78.31 217 VAL A CA 1
ATOM 1714 C C . VAL A 1 217 ? -14.643 2.482 16.357 1.00 78.31 217 VAL A C 1
ATOM 1716 O O . VAL A 1 217 ? -13.763 2.552 17.212 1.00 78.31 217 VAL A O 1
ATOM 1719 N N . ALA A 1 218 ? -15.142 3.559 15.751 1.00 63.75 218 ALA A N 1
ATOM 1720 C CA . ALA A 1 218 ? -14.850 4.905 16.219 1.00 63.75 218 ALA A CA 1
ATOM 1721 C C . ALA A 1 218 ? -15.579 5.132 17.556 1.00 63.75 218 ALA A C 1
ATOM 1723 O O . ALA A 1 218 ? -16.797 5.316 17.558 1.00 63.75 218 ALA A O 1
ATOM 1724 N N . GLU A 1 219 ? -14.855 5.062 18.677 1.00 51.19 219 GLU A N 1
ATOM 1725 C CA . GLU A 1 219 ? -15.355 5.500 19.993 1.00 51.19 219 GLU A CA 1
ATOM 1726 C C . GLU A 1 219 ? -15.381 7.030 20.126 1.00 51.19 219 GLU A C 1
ATOM 1728 O O . GLU A 1 219 ? -14.441 7.702 19.634 1.00 51.19 219 GLU A O 1
#

pLDDT: mean 95.16, std 5.23, range [51.19, 98.81]

Secondary structure (DSSP, 8-state):
--SSTT--HHHHHHHHHHHHT-SSPP-----GGGGGS-HHHHHHHHHHHTTTT---SSSEEEEE-SS-EEEEE--SBTTB--HHHHHHHHHHHHHTTTS-EEEEESSPBTTSSGGGTTSSB--TTHHHHHT-TTEEEEEE-SS-B-TTTS--EEEETTEEEEEPPPSS---BS-TT----EEEEEEE-TTSEEEEEEEETT--S--GGG-EEEEPPP--

Nearest PDB structures (foldseek):
  3d03-assembly1_A  TM=6.921E-01  e=1.679E-08  Klebsiella aerogenes
  2xmo-assembly1_A  TM=7.533E-01  e=3.960E-05  Listeria monocytogenes
  7b0u-assembly1_F  TM=5.500E-01  e=1.270E+00  Listeria innocua Clip11262
  2f0c-assembly1_C  TM=5.162E-01  e=6.238E+00  Lactococcus phage TP901-1
  3oti-assembly1_A  TM=3.500E-01  e=7.085E+00  Micromonospora echinospora

Radius of gyration: 16.72 Å; Cα contacts (8 Å, |Δi|>4): 445; chains: 1; bounding box: 39×39×42 Å

Solvent-accessible surface area (backbone atoms only — not comparable to full-atom values): 12092 Å² total; per-residue (Å²): 78,51,83,22,77,56,41,41,68,70,46,50,61,66,48,37,68,64,50,44,66,45,90,61,67,70,88,75,36,48,18,45,32,32,59,74,42,55,69,67,58,53,39,54,48,52,28,60,36,11,68,97,63,49,84,56,95,55,67,53,54,76,46,80,74,78,83,38,33,39,39,39,41,34,44,75,52,47,52,28,45,49,72,68,53,40,49,51,53,37,48,53,57,60,70,45,53,52,42,21,26,40,38,38,32,26,36,50,49,45,60,75,45,77,95,48,31,86,63,35,27,73,50,72,71,46,57,60,45,72,65,37,81,32,42,36,30,44,37,19,40,84,58,17,46,34,72,92,80,50,91,48,66,50,72,58,88,81,28,33,41,39,58,48,46,37,70,88,53,29,53,27,98,42,70,88,53,72,74,42,34,52,75,50,79,48,74,47,95,87,37,41,37,39,35,42,29,28,45,75,94,46,96,58,64,41,71,95,56,56,47,72,50,75,50,49,78,66,120

Foldseek 3Di:
DCQDQQLDPVSLVVCQVVLLPDPAQDLDADALNNLNDDPVSVQVSSCSSQPVHDHDPDSWDWDDPPQEIETRQHDPHHQEHDPVSLVVLQVVQVVCPPHAYEYEGAFDEACPFPLHNRDHYDPPSNVSNVPRLRHAEYEYENQQADLVPGPQWDDDPRYIYHYAHDQPAHPPPHRPDDFGKGWDWDQDPQQKIKIFMDTVPGPDTDPSNIDMDGGRDRD

Sequence (219 aa):
MDIAHKGTLLQYEAATPVLQALMLPFYPIMGNEEFNETEERFLEFANRWNEGKATFDSRRYVQDQGPVVMVYASPDFSRQFNDEGVAWVLEQVKAAAPKPVFLIVHGAQVGVYPENAEKGIENPAFAEVVAQPNLAAVISGDLHMDMDRVDHSKQIGEVHYLHIPALERTKIPDETRHTPMYRVFTVSEGGEATVDTYEVGNPAALERHAYSFDLPVAE

Mean predicted aligned error: 3.17 Å